Protein AF-A0A1M5WWD7-F1 (afdb_monomer_lite)

Foldseek 3Di:
DDQQWDDFQQFTQPLDPPVNVLVNPDPFPPPDRCPVVCPPQQADALVRLPNGGPPDDSVNVVVCCVVVLAPQDDHDRHNHLLSSLSVSLCSNQVQQDPSVVSSVLVVQLCVQLVNQQGSNNLSRLLRVLLVQCVPPDQPPVVSSCVRRVVVLCVVCVPTPGDSVSSVVSSSVSNNSSVVSVVSVVVVVVVVVVVVVD

Organism: NCBI:txid1123282

Sequence (197 aa):
MEDNKYTIPGTIIKIGGVLGAVFAEAGGFLGGKLTPLLGFGSGLLLSQITHIADNLTKETIQNWVKRNFVDPPRKGRFYDENQVARILIFNALRRAVELEDIRLLLQYVNDFSKGTLSEKELFELFNGAVVKTKGIAPGDVEGYEKAAGEELAKSLKQKEGDASKIKEVIFIMLTAYQSSLLKQKADELIFKLKATV

Secondary structure (DSSP, 8-state):
------EETTEE----SHHHHHHHT-SSSSSSSSTTTSGGG--EEHHHHHHHSTT--HHHHHHHHHTTSSPPPSBTTEE-HHHHHHHHHHHHHTTTS-HHHHHHHHHHHHHHTTT-S-HHHHHHHHHHHHHHTTTPPTT-HHHHIIIIIHHHHHHHTTSSS-HHHHHHHHHHHHHHHHHHHHHHHHHHHHHHHHHT-

InterPro domains:
  IPR014975 Protein of unknown function DUF1836 [PF08876] (54-124)
  IPR014975 Protein of unknown function DUF1836 [PTHR40056] (54-192)

Radius of gyration: 17.02 Å; chains: 1; bounding box: 41×40×50 Å

pLDDT: mean 79.36, std 21.46, range [27.77, 98.06]

Structure (mmCIF, N/CA/C/O backbone):
data_AF-A0A1M5WWD7-F1
#
_entry.id   AF-A0A1M5WWD7-F1
#
loop_
_atom_site.group_PDB
_atom_site.id
_atom_site.type_symbol
_atom_site.label_atom_id
_atom_site.label_alt_id
_atom_site.label_comp_id
_atom_site.label_asym_id
_atom_site.label_entity_id
_atom_site.label_seq_id
_atom_site.pdbx_PDB_ins_code
_atom_site.Cartn_x
_atom_site.Cartn_y
_atom_site.Cartn_z
_atom_site.occupancy
_atom_site.B_iso_or_equiv
_atom_site.auth_seq_id
_atom_site.auth_comp_id
_atom_site.auth_asym_id
_atom_site.auth_atom_id
_atom_site.pdbx_PDB_model_num
ATOM 1 N N . MET A 1 1 ? 9.408 11.324 28.216 1.00 34.00 1 MET A N 1
ATOM 2 C CA . MET A 1 1 ? 10.191 11.265 26.966 1.00 34.00 1 MET A CA 1
ATOM 3 C C . MET A 1 1 ? 9.272 10.648 25.938 1.00 34.00 1 MET A C 1
ATOM 5 O O . MET A 1 1 ? 8.898 9.497 26.110 1.00 34.00 1 MET A O 1
ATOM 9 N N . GLU A 1 2 ? 8.757 11.449 25.010 1.00 30.98 2 GLU A N 1
ATOM 10 C CA . GLU A 1 2 ? 7.797 10.981 24.008 1.00 30.98 2 GLU A CA 1
ATOM 11 C C . GLU A 1 2 ? 8.511 10.093 22.987 1.00 30.98 2 GLU A C 1
ATOM 13 O O . GLU A 1 2 ? 9.425 10.537 22.295 1.00 30.98 2 GLU A O 1
ATOM 18 N N . ASP A 1 3 ? 8.103 8.824 22.920 1.00 35.12 3 ASP A N 1
ATOM 19 C CA . ASP A 1 3 ? 8.529 7.889 21.882 1.00 35.12 3 ASP A CA 1
ATOM 20 C C . ASP A 1 3 ? 8.103 8.433 20.515 1.00 35.12 3 ASP A C 1
ATOM 22 O O . ASP A 1 3 ? 6.917 8.459 20.171 1.00 35.12 3 ASP A O 1
ATOM 26 N N . ASN A 1 4 ? 9.082 8.878 19.734 1.00 34.84 4 ASN A N 1
ATOM 27 C CA . ASN A 1 4 ? 8.875 9.508 18.439 1.00 34.84 4 ASN A CA 1
ATOM 28 C C . ASN A 1 4 ? 8.424 8.452 17.409 1.00 34.84 4 ASN A C 1
ATOM 30 O O . ASN A 1 4 ? 9.242 7.831 16.749 1.00 34.84 4 ASN A O 1
ATOM 34 N N . LYS A 1 5 ? 7.126 8.157 17.300 1.00 39.44 5 LYS A N 1
ATOM 35 C CA . LYS A 1 5 ? 6.608 7.111 16.396 1.00 39.44 5 LYS A CA 1
ATOM 36 C C . LYS A 1 5 ? 6.522 7.621 14.957 1.00 39.44 5 LYS A C 1
ATOM 38 O O . LYS A 1 5 ? 5.657 8.435 14.641 1.00 39.44 5 LYS A O 1
ATOM 43 N N . TYR A 1 6 ? 7.350 7.079 14.064 1.00 39.62 6 TYR A N 1
ATOM 44 C CA . TYR A 1 6 ? 7.142 7.221 12.621 1.00 39.62 6 TYR A CA 1
ATOM 45 C C . TYR A 1 6 ? 6.075 6.229 12.148 1.00 39.62 6 TYR A C 1
ATOM 47 O O . TYR A 1 6 ? 6.163 5.027 12.405 1.00 39.62 6 TYR A O 1
ATOM 55 N N . THR A 1 7 ? 5.044 6.742 11.479 1.00 40.88 7 THR A N 1
ATOM 56 C CA . THR A 1 7 ? 3.967 5.938 10.889 1.00 40.88 7 THR A CA 1
ATOM 57 C C . THR A 1 7 ? 4.186 5.873 9.381 1.00 40.88 7 THR A C 1
ATOM 59 O O . THR A 1 7 ? 4.115 6.896 8.706 1.00 40.88 7 THR A O 1
ATOM 62 N N . ILE A 1 8 ? 4.468 4.678 8.868 1.00 48.44 8 ILE A N 1
ATOM 63 C CA . ILE A 1 8 ? 4.476 4.351 7.431 1.00 48.44 8 ILE A CA 1
ATOM 64 C C . ILE A 1 8 ? 3.160 3.622 7.133 1.00 48.44 8 ILE A C 1
ATOM 66 O O . ILE A 1 8 ? 2.581 3.032 8.054 1.00 48.44 8 ILE A O 1
ATOM 70 N N . PRO A 1 9 ? 2.671 3.608 5.882 1.00 36.12 9 PRO A N 1
ATOM 71 C CA . PRO A 1 9 ? 1.505 2.824 5.510 1.00 36.12 9 PRO A CA 1
ATOM 72 C C . PRO A 1 9 ? 1.510 1.384 6.028 1.00 36.12 9 PRO A C 1
ATOM 74 O O . PRO A 1 9 ? 2.338 0.563 5.643 1.00 36.12 9 PRO A O 1
ATOM 77 N N . GLY A 1 10 ? 0.587 1.092 6.946 1.00 40.09 10 GLY A N 1
ATOM 78 C CA . GLY A 1 10 ? 0.383 -0.230 7.542 1.00 40.09 10 GLY A CA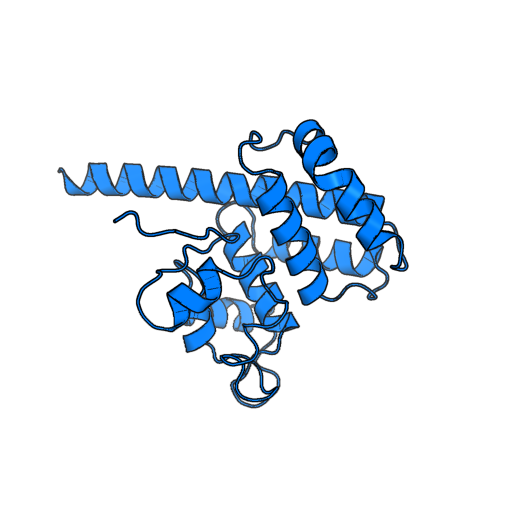 1
ATOM 79 C C . GLY A 1 10 ? 1.451 -0.647 8.555 1.00 40.09 10 GLY A C 1
ATOM 80 O O . GLY A 1 10 ? 1.548 -1.830 8.867 1.00 40.09 10 GLY A O 1
ATOM 81 N N . THR A 1 11 ? 2.273 0.288 9.041 1.00 41.69 11 THR A N 1
ATOM 82 C CA . THR A 1 11 ? 3.423 -0.013 9.898 1.00 41.69 11 THR A CA 1
ATOM 83 C C . THR A 1 11 ? 3.612 1.031 10.998 1.00 41.69 11 THR A C 1
ATOM 85 O O . THR A 1 11 ? 3.877 2.205 10.729 1.00 41.69 11 THR A O 1
ATOM 88 N N . ILE A 1 12 ? 3.568 0.582 12.254 1.00 41.38 12 ILE A N 1
ATOM 89 C CA . ILE A 1 12 ? 4.150 1.302 13.389 1.00 41.38 12 ILE A CA 1
ATOM 90 C C . ILE A 1 12 ? 5.570 0.765 13.584 1.00 41.38 12 ILE A C 1
ATOM 92 O O . ILE A 1 12 ? 5.747 -0.368 14.030 1.00 41.38 12 ILE A O 1
ATOM 96 N N . ILE A 1 13 ? 6.596 1.571 13.291 1.00 44.09 13 ILE A N 1
ATOM 97 C CA . ILE A 1 13 ? 7.968 1.209 13.672 1.00 44.09 13 ILE A CA 1
ATOM 98 C C . ILE A 1 13 ? 8.067 1.330 15.196 1.00 44.09 13 ILE A C 1
ATOM 100 O O . ILE A 1 13 ? 7.989 2.430 15.748 1.00 44.09 13 ILE A O 1
ATOM 104 N N . LYS A 1 14 ? 8.261 0.210 15.903 1.00 37.94 14 LYS A N 1
ATOM 105 C CA . LYS A 1 14 ? 8.681 0.251 17.310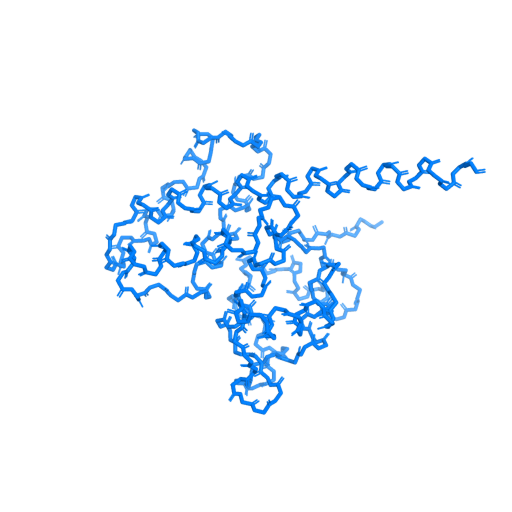 1.00 37.94 14 LYS A CA 1
ATOM 106 C C . LYS A 1 14 ? 10.114 0.780 17.365 1.00 37.94 14 LYS A C 1
ATOM 108 O O . LYS A 1 14 ? 11.055 0.071 17.017 1.00 37.94 14 LYS A O 1
ATOM 113 N N . ILE A 1 15 ? 10.274 2.028 17.798 1.00 38.81 15 ILE A N 1
ATOM 114 C CA . ILE A 1 15 ? 11.576 2.662 18.040 1.00 38.81 15 ILE A CA 1
ATOM 115 C C . ILE A 1 15 ? 12.143 2.091 19.344 1.00 38.81 15 ILE A C 1
ATOM 117 O O . ILE A 1 15 ? 12.084 2.705 20.400 1.00 38.81 15 ILE A O 1
ATOM 121 N N . GLY A 1 16 ? 12.629 0.855 19.285 1.00 27.77 16 GLY A N 1
ATOM 122 C CA . GLY A 1 16 ? 13.357 0.210 20.369 1.00 27.77 16 GLY A CA 1
ATOM 123 C C . GLY A 1 16 ? 14.674 -0.336 19.837 1.00 27.77 16 GLY A C 1
ATOM 124 O O . GLY A 1 16 ? 14.673 -1.234 18.998 1.00 27.77 16 GLY A O 1
ATOM 125 N N . GLY A 1 17 ? 15.793 0.210 20.317 1.00 36.50 17 GLY A N 1
ATOM 126 C CA . GLY A 1 17 ? 17.149 -0.180 19.913 1.00 36.50 17 GLY A CA 1
ATOM 127 C C . GLY A 1 17 ? 17.716 0.622 18.736 1.00 36.50 17 GLY A C 1
ATOM 128 O O . GLY A 1 17 ? 17.031 1.458 18.154 1.00 36.50 17 GLY A O 1
ATOM 129 N N . VAL A 1 18 ? 18.984 0.351 18.397 1.00 34.12 18 VAL A N 1
ATOM 130 C CA . VAL A 1 18 ? 19.842 1.047 17.401 1.00 34.12 18 VAL A CA 1
ATOM 131 C C . VAL A 1 18 ? 19.117 1.404 16.095 1.00 34.12 18 VAL A C 1
ATOM 133 O O . VAL A 1 18 ? 19.380 2.434 15.486 1.00 34.12 18 VAL A O 1
ATOM 136 N N . LEU A 1 19 ? 18.153 0.579 15.699 1.00 34.38 19 LEU A N 1
ATOM 137 C CA . LEU A 1 19 ? 17.329 0.728 14.508 1.00 34.38 19 LEU A CA 1
ATOM 138 C C . LEU A 1 19 ? 16.266 1.830 14.583 1.00 34.38 19 LEU A C 1
ATOM 140 O O . LEU A 1 19 ? 15.981 2.473 13.580 1.00 34.38 19 LEU A O 1
ATOM 144 N N . GLY A 1 20 ? 15.711 2.096 15.762 1.00 35.03 20 GLY A N 1
ATOM 145 C CA . GLY A 1 20 ? 14.721 3.150 15.962 1.00 35.03 20 GLY A CA 1
ATOM 146 C C . GLY A 1 20 ? 15.283 4.553 15.711 1.00 35.03 20 GLY A C 1
ATOM 147 O O . GLY A 1 20 ? 14.637 5.367 15.058 1.00 35.03 20 GLY A O 1
ATOM 148 N N . ALA A 1 21 ? 16.513 4.818 16.155 1.00 34.22 21 ALA A N 1
ATOM 149 C CA . ALA A 1 21 ? 17.194 6.089 15.893 1.00 34.22 21 ALA A CA 1
ATOM 150 C C . ALA A 1 21 ? 17.474 6.297 14.390 1.00 34.22 21 ALA A C 1
ATOM 152 O O . ALA A 1 21 ? 17.391 7.412 13.883 1.00 34.22 21 ALA A O 1
ATOM 153 N N . VAL A 1 22 ? 17.724 5.206 13.657 1.00 37.72 22 VAL A N 1
ATOM 154 C CA . VAL A 1 22 ? 17.989 5.216 12.209 1.00 37.72 22 VAL A CA 1
ATOM 155 C C . VAL A 1 22 ? 16.754 5.631 11.399 1.00 37.72 22 VAL A C 1
ATOM 157 O O . VAL A 1 22 ? 16.903 6.334 10.400 1.00 37.72 22 VAL A O 1
ATOM 160 N N . PHE A 1 23 ? 15.551 5.243 11.836 1.00 36.50 23 PHE A N 1
ATOM 161 C CA . PHE A 1 23 ? 14.291 5.586 11.166 1.00 36.50 23 PHE A CA 1
ATOM 162 C C . PHE A 1 23 ? 13.730 6.961 11.566 1.00 36.50 23 PHE A C 1
ATOM 164 O O . PHE A 1 23 ? 13.084 7.601 10.743 1.00 36.50 23 PHE A O 1
ATOM 171 N N . ALA A 1 24 ? 13.983 7.439 12.792 1.00 35.06 24 ALA A N 1
ATOM 172 C CA . ALA A 1 24 ? 13.462 8.723 13.281 1.00 35.06 24 ALA A CA 1
ATOM 173 C C . ALA A 1 24 ? 14.120 9.959 12.632 1.00 35.06 24 ALA A C 1
ATOM 175 O O . ALA A 1 24 ? 13.486 11.008 12.534 1.00 35.06 24 ALA A O 1
ATOM 176 N N . GLU A 1 25 ? 15.369 9.843 12.173 1.00 33.62 25 GLU A N 1
ATOM 177 C CA . GLU A 1 25 ? 16.112 10.936 11.522 1.00 33.62 25 GLU A CA 1
ATOM 178 C C . GLU A 1 25 ? 15.973 10.971 9.986 1.00 33.62 25 GLU A C 1
ATOM 180 O O . GLU A 1 25 ? 16.476 11.890 9.342 1.00 33.62 25 GLU A O 1
ATOM 185 N N . ALA A 1 26 ? 15.342 9.971 9.362 1.00 36.56 26 ALA A N 1
ATOM 186 C CA . ALA A 1 26 ? 15.429 9.764 7.916 1.00 36.56 26 ALA A CA 1
ATOM 187 C C . ALA A 1 26 ? 14.191 10.292 7.167 1.00 36.56 26 ALA A C 1
ATOM 189 O O . ALA A 1 26 ? 13.161 9.628 7.085 1.00 36.56 26 ALA A O 1
ATOM 190 N N . GLY A 1 27 ? 14.319 11.471 6.553 1.00 35.41 27 GLY A N 1
ATOM 191 C CA . GLY A 1 27 ? 13.350 12.066 5.619 1.00 35.41 27 GLY A CA 1
ATOM 192 C C . GLY A 1 27 ? 13.238 11.345 4.265 1.00 35.41 27 GLY A C 1
ATOM 193 O O . GLY A 1 27 ? 13.263 11.985 3.220 1.00 35.41 27 GLY A O 1
ATOM 194 N N . GLY A 1 28 ? 13.134 10.018 4.269 1.00 40.56 28 GLY A N 1
ATOM 195 C CA . GLY A 1 28 ? 12.977 9.193 3.073 1.00 40.56 28 GLY A CA 1
ATOM 196 C C . GLY A 1 28 ? 12.939 7.712 3.438 1.00 40.56 28 GLY A C 1
ATOM 197 O O . GLY A 1 28 ? 13.856 7.207 4.076 1.00 40.56 28 GLY A O 1
ATOM 198 N N . PHE A 1 29 ? 11.877 7.006 3.040 1.00 47.34 29 PHE A N 1
ATOM 199 C CA . PHE A 1 29 ? 11.659 5.609 3.437 1.00 47.34 29 PHE A CA 1
ATOM 200 C C . PHE A 1 29 ? 12.689 4.633 2.832 1.00 47.34 29 PHE A C 1
ATOM 202 O O . PHE A 1 29 ? 13.049 3.658 3.485 1.00 47.34 29 PHE A O 1
ATOM 209 N N . LEU A 1 30 ? 13.222 4.909 1.633 1.00 46.41 30 LEU A N 1
ATOM 210 C CA . LEU A 1 30 ? 14.195 4.034 0.949 1.00 46.41 30 LEU A CA 1
ATOM 211 C C . LEU A 1 30 ? 15.557 4.699 0.672 1.00 46.41 30 LEU A C 1
ATOM 213 O O . LEU A 1 30 ? 16.529 4.021 0.340 1.00 46.41 30 LEU A O 1
ATOM 217 N N . GLY A 1 31 ? 15.662 6.017 0.848 1.00 3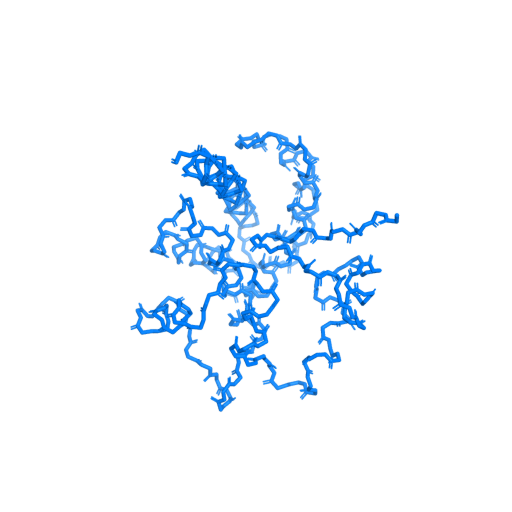9.75 31 GLY A N 1
ATOM 218 C CA . GLY A 1 31 ? 16.844 6.805 0.504 1.00 39.75 31 GLY A CA 1
ATOM 219 C C . GLY A 1 31 ? 17.925 6.779 1.582 1.00 39.75 31 GLY A C 1
ATOM 220 O O . GLY A 1 31 ? 18.083 7.736 2.330 1.00 39.75 31 GLY A O 1
ATOM 221 N N . GLY A 1 32 ? 18.689 5.689 1.654 1.00 41.25 32 GLY A N 1
ATOM 222 C CA . GLY A 1 32 ? 20.052 5.715 2.202 1.00 41.25 32 GLY A CA 1
ATOM 223 C C . GLY A 1 32 ? 20.303 4.985 3.523 1.00 41.25 32 GLY A C 1
ATOM 224 O O . GLY A 1 32 ? 21.467 4.734 3.833 1.00 41.25 32 GLY A O 1
ATOM 225 N N . LYS A 1 33 ? 19.273 4.588 4.286 1.00 43.03 33 LYS A N 1
ATOM 226 C CA . LYS A 1 33 ? 19.467 3.931 5.601 1.00 43.03 33 LYS A CA 1
ATOM 227 C C . LYS A 1 33 ? 18.751 2.585 5.815 1.00 43.03 33 LYS A C 1
ATOM 229 O O . LYS A 1 33 ? 18.916 1.993 6.877 1.00 43.03 33 LYS A O 1
ATOM 234 N N . LEU A 1 34 ? 18.061 2.026 4.813 1.00 44.59 34 LEU A N 1
ATOM 235 C CA . LEU A 1 34 ? 17.811 0.570 4.775 1.00 44.59 34 LEU A CA 1
ATOM 236 C C . LEU A 1 34 ? 19.059 -0.203 4.331 1.00 44.59 34 LEU A C 1
ATOM 238 O O . LEU A 1 34 ? 19.189 -1.380 4.639 1.00 44.59 34 LEU A O 1
ATOM 242 N N . THR A 1 35 ? 20.007 0.466 3.675 1.00 42.84 35 THR A N 1
ATOM 243 C CA . THR A 1 35 ? 21.269 -0.081 3.156 1.00 42.84 35 THR A CA 1
ATOM 244 C C . THR A 1 35 ? 22.104 -0.855 4.189 1.00 42.84 35 THR A C 1
ATOM 246 O O . THR A 1 35 ? 22.680 -1.872 3.820 1.00 42.84 35 THR A O 1
ATOM 249 N N . PRO A 1 36 ? 22.166 -0.465 5.481 1.00 41.38 36 PRO A N 1
ATOM 250 C CA . PRO A 1 36 ? 22.855 -1.261 6.500 1.00 41.38 36 PRO A CA 1
ATOM 251 C C . PRO A 1 36 ? 22.058 -2.488 6.989 1.00 41.38 36 PRO A C 1
ATOM 253 O O . PRO A 1 36 ? 22.666 -3.432 7.486 1.00 41.38 36 PRO A O 1
ATOM 256 N N . LEU A 1 37 ? 20.719 -2.503 6.861 1.00 44.59 37 LEU A N 1
ATOM 257 C CA . LEU A 1 37 ? 19.875 -3.679 7.171 1.00 44.59 37 LEU A CA 1
ATOM 258 C C . LEU A 1 37 ? 19.782 -4.665 6.013 1.00 44.59 37 LEU A C 1
ATOM 260 O O . LEU A 1 37 ? 19.713 -5.878 6.220 1.00 44.59 37 LEU A O 1
ATOM 264 N N . LEU A 1 38 ? 19.769 -4.116 4.802 1.00 48.19 38 LEU A N 1
ATOM 265 C CA . LEU A 1 38 ? 19.958 -4.789 3.532 1.00 48.19 38 LEU A CA 1
ATOM 266 C C . LEU A 1 38 ? 21.436 -5.155 3.424 1.00 48.19 38 LEU A C 1
ATOM 268 O O . LEU A 1 38 ? 22.152 -4.560 2.625 1.00 48.19 38 LEU A O 1
ATOM 272 N N . GLY A 1 39 ? 21.907 -6.084 4.263 1.00 39.34 39 GLY A N 1
ATOM 273 C CA . GLY A 1 39 ? 23.273 -6.598 4.207 1.00 39.34 39 GLY A CA 1
ATOM 274 C C . GLY A 1 39 ? 23.699 -6.776 2.750 1.00 39.34 39 GLY A C 1
ATOM 275 O O . GLY A 1 39 ? 23.158 -7.625 2.042 1.00 39.34 39 GLY A O 1
ATOM 276 N N . PHE A 1 40 ? 24.576 -5.875 2.304 1.00 43.56 40 PHE A N 1
ATOM 277 C CA . PHE A 1 40 ? 25.185 -5.805 0.980 1.00 43.56 40 PHE A CA 1
ATOM 278 C C . PHE A 1 40 ? 24.323 -6.393 -0.157 1.00 43.56 40 PHE A C 1
ATOM 280 O O . PHE A 1 40 ? 24.558 -7.504 -0.623 1.00 43.56 40 P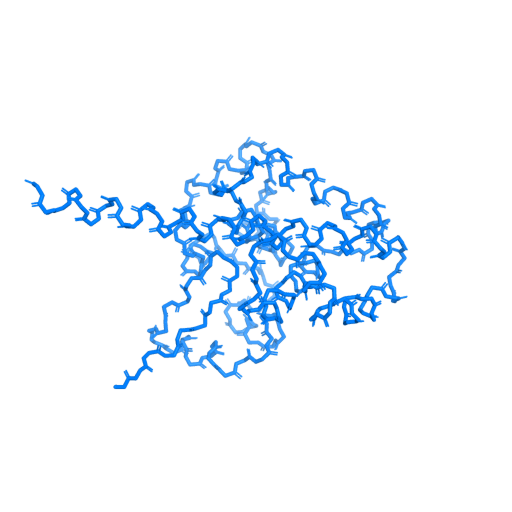HE A O 1
ATOM 287 N N . GLY A 1 41 ? 23.303 -5.653 -0.607 1.00 52.75 41 GLY A N 1
ATOM 288 C CA . GLY A 1 41 ? 22.671 -5.870 -1.921 1.00 52.75 41 GLY A CA 1
ATOM 289 C C . GLY A 1 41 ? 21.934 -7.203 -2.127 1.00 52.75 41 GLY A C 1
ATOM 290 O O . GLY A 1 41 ? 21.702 -7.596 -3.273 1.00 52.75 41 GLY A O 1
ATOM 291 N N . SER A 1 42 ? 21.576 -7.912 -1.051 1.00 60.06 42 SER A N 1
ATOM 292 C CA . SER A 1 42 ? 21.008 -9.267 -1.136 1.00 60.06 42 SER A CA 1
ATOM 293 C C . SER A 1 42 ? 19.490 -9.373 -0.912 1.00 60.06 42 SER A C 1
ATOM 295 O O . SER A 1 42 ? 18.932 -10.419 -1.232 1.00 60.06 42 SER A O 1
ATOM 297 N N . GLY A 1 43 ? 18.805 -8.307 -0.472 1.00 74.12 43 GLY A N 1
ATOM 298 C CA . GLY A 1 43 ? 17.357 -8.290 -0.186 1.00 74.12 43 GLY A CA 1
ATOM 299 C C . GLY A 1 43 ? 17.019 -8.485 1.303 1.00 74.12 43 GLY A C 1
ATOM 300 O O . GLY A 1 43 ? 17.905 -8.427 2.153 1.00 74.12 43 GLY A O 1
ATOM 301 N N . LEU A 1 44 ? 15.742 -8.709 1.639 1.00 82.62 44 LEU A N 1
ATOM 302 C CA . LEU A 1 44 ? 15.266 -8.960 3.010 1.00 82.62 44 LEU A CA 1
ATOM 303 C C . LEU A 1 44 ? 14.756 -10.388 3.202 1.00 82.62 44 LEU A C 1
ATOM 305 O O . LEU A 1 44 ? 14.059 -10.944 2.357 1.00 82.62 44 LEU A O 1
ATOM 309 N N . LEU A 1 45 ? 15.047 -10.969 4.364 1.00 87.12 45 LEU A N 1
ATOM 310 C CA . LEU A 1 45 ? 14.415 -12.204 4.820 1.00 87.12 45 LEU A CA 1
ATOM 311 C C . LEU A 1 45 ? 12.997 -11.937 5.324 1.00 87.12 45 LEU A C 1
ATOM 313 O O . LEU A 1 45 ? 12.701 -10.882 5.883 1.00 87.12 45 LEU A O 1
ATOM 317 N N . LEU A 1 46 ? 12.150 -12.965 5.264 1.00 87.25 46 LEU A N 1
ATOM 318 C CA . LEU A 1 46 ? 10.773 -12.895 5.753 1.00 87.25 46 LEU A CA 1
ATOM 319 C C . LEU A 1 46 ? 10.672 -12.408 7.206 1.00 87.25 46 LEU A C 1
ATOM 321 O O . LEU A 1 46 ? 9.812 -11.601 7.525 1.00 87.25 46 LEU A O 1
ATOM 325 N N . SER A 1 47 ? 11.578 -12.865 8.077 1.00 82.44 47 SER A N 1
ATOM 326 C CA . SER A 1 47 ? 11.631 -12.432 9.478 1.00 82.44 47 SER A CA 1
ATOM 327 C C . SER A 1 47 ? 11.930 -10.946 9.639 1.00 82.44 47 SER A C 1
ATOM 329 O O . SER A 1 47 ? 11.420 -10.336 10.571 1.00 82.44 47 SER A O 1
ATOM 331 N N . GLN A 1 48 ? 12.751 -10.372 8.756 1.00 84.06 48 GLN A N 1
ATOM 332 C CA . GLN A 1 48 ? 13.060 -8.944 8.772 1.00 84.06 48 GLN A CA 1
ATOM 333 C C . GLN A 1 48 ? 11.848 -8.144 8.292 1.00 84.06 48 GLN A C 1
ATOM 335 O O . GLN A 1 48 ? 11.477 -7.175 8.944 1.00 84.06 48 GLN A O 1
ATOM 340 N N . ILE A 1 49 ? 11.177 -8.604 7.229 1.00 85.94 49 ILE A N 1
ATOM 341 C CA . ILE A 1 49 ? 9.950 -7.980 6.710 1.00 85.94 49 ILE A CA 1
ATOM 342 C C . ILE A 1 49 ? 8.853 -7.965 7.783 1.00 85.94 49 ILE A C 1
ATOM 344 O O . ILE A 1 49 ? 8.276 -6.920 8.053 1.00 85.94 49 ILE A O 1
ATOM 348 N N . THR A 1 50 ? 8.602 -9.090 8.457 1.00 83.62 50 THR A N 1
ATOM 349 C CA . THR A 1 50 ? 7.589 -9.171 9.528 1.00 83.62 50 THR A CA 1
ATOM 350 C C . THR A 1 50 ? 7.979 -8.415 10.799 1.00 83.62 50 THR A C 1
ATOM 352 O O . THR A 1 50 ? 7.124 -8.138 11.627 1.00 83.62 50 THR A O 1
ATOM 355 N N . HIS A 1 51 ? 9.267 -8.119 11.000 1.00 77.69 51 HIS A N 1
ATOM 356 C CA . HIS A 1 51 ? 9.717 -7.310 12.135 1.00 77.69 51 HIS A CA 1
ATOM 357 C C . HIS A 1 51 ? 9.491 -5.817 11.884 1.00 77.69 51 HIS A C 1
ATOM 359 O O . HIS A 1 51 ? 9.215 -5.072 12.821 1.00 77.69 51 HIS A O 1
ATOM 365 N N . ILE A 1 52 ? 9.634 -5.372 10.631 1.00 71.44 52 ILE A N 1
ATOM 366 C CA . ILE A 1 52 ? 9.384 -3.975 10.271 1.00 71.44 52 ILE A CA 1
ATOM 367 C C . ILE A 1 52 ? 7.906 -3.713 9.998 1.00 71.44 52 ILE A C 1
ATOM 369 O O . ILE A 1 52 ? 7.456 -2.639 10.348 1.00 71.44 52 ILE A O 1
ATOM 373 N N . ALA A 1 53 ? 7.154 -4.656 9.423 1.00 75.94 53 ALA A N 1
ATOM 374 C CA . ALA A 1 53 ? 5.750 -4.468 9.065 1.00 75.94 53 ALA A CA 1
ATOM 375 C C . ALA A 1 53 ? 4.818 -4.892 10.205 1.00 75.94 53 ALA A C 1
ATOM 377 O O . ALA A 1 53 ? 4.744 -6.068 10.568 1.00 75.94 53 ALA A O 1
ATOM 378 N N . ASP A 1 54 ? 4.073 -3.934 10.748 1.00 67.12 54 ASP A N 1
ATOM 379 C CA . ASP A 1 54 ? 3.198 -4.191 11.887 1.00 67.12 54 ASP A CA 1
ATOM 380 C C . ASP A 1 54 ? 2.016 -5.100 11.500 1.00 67.12 54 ASP A C 1
ATOM 382 O O . ASP A 1 54 ? 1.473 -5.031 10.392 1.00 67.12 54 ASP A O 1
ATOM 386 N N . ASN A 1 55 ? 1.614 -5.976 12.424 1.00 74.94 55 ASN A N 1
ATOM 387 C CA . ASN A 1 55 ? 0.545 -6.971 12.246 1.00 74.94 55 ASN A CA 1
ATOM 388 C C . ASN A 1 55 ? 0.694 -7.922 11.033 1.00 74.94 55 ASN A C 1
ATOM 390 O O . ASN A 1 55 ? -0.291 -8.555 10.630 1.00 74.94 55 ASN A O 1
ATOM 394 N N . LEU A 1 56 ? 1.889 -8.050 10.447 1.00 87.38 56 LEU A N 1
ATOM 395 C CA . LEU A 1 56 ? 2.163 -8.946 9.323 1.00 87.38 56 LEU A CA 1
ATOM 396 C C . LEU A 1 56 ? 2.908 -10.201 9.790 1.00 87.38 56 LEU A C 1
ATOM 398 O O . LEU A 1 56 ? 4.010 -10.119 10.326 1.00 87.38 56 LEU A O 1
ATOM 402 N N . THR A 1 57 ? 2.325 -11.379 9.559 1.00 90.69 57 THR A N 1
ATOM 403 C CA . THR A 1 57 ? 2.943 -12.657 9.945 1.00 90.69 57 THR A CA 1
ATOM 404 C C . THR A 1 57 ? 3.626 -13.345 8.766 1.00 90.69 57 THR A C 1
ATOM 406 O O . THR A 1 57 ? 3.304 -13.098 7.599 1.00 90.69 57 THR A O 1
ATOM 409 N N . LYS A 1 58 ? 4.553 -14.264 9.066 1.00 93.25 58 LYS A N 1
ATOM 410 C CA . LYS A 1 58 ? 5.249 -15.062 8.045 1.00 93.25 58 LYS A CA 1
ATOM 411 C C . LYS A 1 58 ? 4.261 -15.907 7.243 1.00 93.25 58 LYS A C 1
ATOM 413 O O . LYS A 1 58 ? 4.360 -15.974 6.022 1.00 93.25 58 LYS A O 1
ATOM 418 N N . GLU A 1 59 ? 3.287 -16.495 7.926 1.00 94.50 59 GLU A N 1
ATOM 419 C CA . GLU A 1 59 ? 2.242 -17.347 7.357 1.00 94.50 59 GLU A CA 1
ATOM 420 C C . GLU A 1 59 ? 1.356 -16.549 6.397 1.00 94.50 59 GLU A C 1
ATOM 422 O O . GLU A 1 59 ? 0.967 -17.061 5.350 1.00 94.50 59 GLU A O 1
ATOM 427 N N . THR A 1 60 ? 1.090 -15.276 6.715 1.00 95.31 60 THR A N 1
ATOM 428 C CA . THR A 1 60 ? 0.319 -14.370 5.852 1.00 95.31 60 THR A CA 1
ATOM 429 C C . THR A 1 60 ? 1.034 -14.147 4.521 1.00 95.31 60 THR A C 1
ATOM 431 O O . THR A 1 60 ? 0.449 -14.375 3.463 1.00 95.31 60 THR A O 1
ATOM 434 N N . ILE A 1 61 ? 2.317 -13.777 4.556 1.00 95.12 61 ILE A N 1
ATOM 435 C CA . ILE A 1 61 ? 3.110 -13.572 3.334 1.00 95.12 61 ILE A CA 1
ATOM 436 C C . ILE A 1 61 ? 3.265 -14.893 2.566 1.00 95.12 61 ILE A C 1
ATOM 438 O O . ILE A 1 61 ? 3.121 -14.922 1.348 1.00 95.12 61 ILE A O 1
ATOM 442 N N . GLN A 1 62 ? 3.500 -16.012 3.256 1.00 95.19 62 GLN A N 1
ATOM 443 C CA . GLN A 1 62 ? 3.572 -17.327 2.613 1.00 95.19 62 GLN A CA 1
ATOM 444 C C . GLN A 1 62 ? 2.256 -17.714 1.929 1.00 95.19 62 GLN A C 1
ATOM 446 O O . GLN A 1 62 ? 2.285 -18.321 0.860 1.00 95.19 62 GLN A O 1
ATOM 451 N N . ASN A 1 63 ? 1.107 -17.368 2.512 1.00 97.19 63 ASN A N 1
ATOM 452 C CA . ASN A 1 63 ? -0.194 -17.558 1.877 1.00 97.19 63 ASN A CA 1
ATOM 453 C C . ASN A 1 63 ? -0.319 -16.707 0.603 1.00 97.19 63 ASN A C 1
ATOM 455 O O . ASN A 1 63 ? -0.772 -17.205 -0.424 1.00 97.19 63 ASN A O 1
ATOM 459 N N . TRP A 1 64 ? 0.151 -15.456 0.631 1.00 97.38 64 TRP A N 1
ATOM 460 C CA . TRP A 1 64 ? 0.194 -14.607 -0.564 1.00 97.38 64 TRP A CA 1
ATOM 461 C C . TRP A 1 64 ? 1.088 -15.171 -1.663 1.00 97.38 64 TRP A C 1
ATOM 463 O O . TRP A 1 64 ? 0.699 -15.127 -2.828 1.00 97.38 64 TRP A O 1
ATOM 473 N N . VAL A 1 65 ? 2.229 -15.762 -1.301 1.00 96.62 65 VAL A N 1
ATOM 474 C CA . VAL A 1 65 ? 3.103 -16.461 -2.252 1.00 96.62 65 VAL A CA 1
ATOM 475 C C . VAL A 1 65 ? 2.401 -17.682 -2.848 1.00 96.62 65 VAL A C 1
ATOM 477 O O . VAL A 1 65 ? 2.350 -17.825 -4.064 1.00 96.62 65 VAL A O 1
ATOM 480 N N . LYS A 1 66 ? 1.777 -18.533 -2.021 1.00 96.38 66 LYS A N 1
ATOM 481 C CA . LYS A 1 66 ? 1.028 -19.718 -2.491 1.00 96.38 66 LYS A CA 1
ATOM 482 C C . LYS A 1 66 ? -0.132 -19.363 -3.428 1.00 96.38 66 LYS A C 1
ATOM 484 O O . LYS A 1 66 ? -0.445 -20.141 -4.323 1.00 96.38 66 LYS A O 1
ATOM 489 N N . ARG A 1 67 ? -0.773 -18.210 -3.214 1.00 95.81 67 ARG A N 1
ATOM 490 C CA . ARG A 1 67 ? -1.885 -17.700 -4.033 1.00 95.81 67 ARG A CA 1
ATOM 491 C C . ARG A 1 67 ? -1.435 -16.819 -5.208 1.00 95.81 67 ARG A C 1
ATOM 493 O O . ARG A 1 67 ? -2.289 -16.282 -5.904 1.00 95.81 67 ARG A O 1
ATOM 500 N N . ASN A 1 68 ? -0.128 -16.690 -5.457 1.00 95.19 68 ASN A N 1
ATOM 501 C CA . ASN A 1 68 ? 0.451 -15.877 -6.536 1.00 95.19 68 ASN A CA 1
ATOM 502 C C . ASN A 1 68 ? 0.094 -14.377 -6.473 1.00 95.19 68 ASN A C 1
ATOM 504 O O . ASN A 1 68 ? -0.007 -13.714 -7.505 1.00 95.19 68 ASN A O 1
ATOM 508 N N . PHE A 1 69 ? -0.099 -13.830 -5.271 1.00 94.75 69 PHE A N 1
ATOM 509 C CA . PHE A 1 69 ? -0.202 -12.379 -5.073 1.00 94.75 69 PHE A CA 1
ATOM 510 C C . PHE A 1 69 ? 1.164 -11.715 -4.931 1.00 94.75 69 PHE A C 1
ATOM 512 O O . PHE A 1 69 ? 1.337 -10.569 -5.327 1.00 94.75 69 PHE A O 1
ATOM 519 N N . VAL A 1 70 ? 2.130 -12.436 -4.364 1.00 94.94 70 VAL A N 1
ATOM 520 C CA . VAL A 1 70 ? 3.509 -11.990 -4.156 1.00 94.94 70 VAL A CA 1
ATOM 521 C C . VAL A 1 70 ? 4.441 -13.052 -4.723 1.00 94.94 70 VAL A C 1
ATOM 523 O O . VAL A 1 70 ? 4.203 -14.242 -4.536 1.00 94.94 70 VAL A O 1
ATOM 526 N N . ASP A 1 71 ? 5.511 -12.635 -5.395 1.00 94.12 71 ASP A N 1
ATOM 527 C CA . ASP A 1 71 ? 6.498 -13.570 -5.937 1.00 94.12 71 ASP A CA 1
ATOM 528 C C . ASP A 1 71 ? 7.260 -14.289 -4.804 1.00 94.12 71 ASP A C 1
ATOM 530 O O . ASP A 1 71 ? 7.586 -13.658 -3.790 1.00 94.12 71 ASP A O 1
ATOM 534 N N . PRO A 1 72 ? 7.629 -15.574 -4.964 1.00 94.62 72 PRO A N 1
ATOM 535 C CA . PRO A 1 72 ? 8.545 -16.242 -4.040 1.00 94.62 72 PRO A CA 1
ATOM 536 C C . PRO A 1 72 ? 9.926 -15.555 -4.033 1.00 94.62 72 PRO A C 1
ATOM 538 O O . PRO A 1 72 ? 10.293 -14.904 -5.014 1.00 94.62 72 PRO A O 1
ATOM 541 N N . PRO A 1 73 ? 10.727 -15.692 -2.960 1.00 91.88 73 PRO A N 1
ATOM 542 C CA . PRO A 1 73 ? 12.036 -15.042 -2.861 1.00 91.88 73 PRO A CA 1
ATOM 543 C C . PRO A 1 73 ? 12.941 -15.409 -4.048 1.00 91.88 73 PRO A C 1
ATOM 545 O O . PRO A 1 73 ? 13.064 -16.581 -4.403 1.00 91.88 73 PRO A O 1
ATOM 548 N N . ARG A 1 74 ? 13.577 -14.406 -4.667 1.00 84.94 74 ARG A N 1
ATOM 549 C CA . ARG A 1 74 ? 14.322 -14.579 -5.931 1.00 84.94 74 ARG A CA 1
ATOM 550 C C . ARG A 1 74 ? 15.752 -15.082 -5.750 1.00 84.94 74 ARG A C 1
ATOM 552 O O . ARG A 1 74 ? 16.274 -15.769 -6.624 1.00 84.94 74 ARG A O 1
ATOM 559 N N . LYS A 1 75 ? 16.405 -14.747 -4.635 1.00 79.50 75 LYS A N 1
ATOM 560 C CA . LYS A 1 75 ? 17.784 -15.170 -4.334 1.00 79.50 75 LYS A CA 1
ATOM 561 C C . LYS A 1 75 ? 17.808 -15.935 -3.020 1.00 79.50 75 LYS A C 1
ATOM 563 O O . LYS A 1 75 ? 17.857 -15.350 -1.940 1.00 79.50 75 LYS A O 1
ATOM 568 N N . GLY A 1 76 ? 17.743 -17.262 -3.104 1.00 84.06 76 GLY A N 1
ATOM 569 C CA . GLY A 1 76 ? 17.672 -18.124 -1.926 1.00 84.06 76 GLY A CA 1
ATOM 570 C C . GLY A 1 76 ? 16.428 -17.825 -1.086 1.00 84.06 76 GLY A C 1
ATOM 571 O O . GLY A 1 76 ? 15.319 -18.168 -1.475 1.00 84.06 76 GLY A O 1
ATOM 572 N N . ARG A 1 77 ? 16.610 -17.192 0.081 1.00 85.88 77 ARG A N 1
ATOM 573 C CA . ARG A 1 77 ? 15.514 -16.831 1.006 1.00 85.88 77 ARG A CA 1
ATOM 574 C C . ARG A 1 77 ? 15.194 -15.334 1.038 1.00 85.88 77 ARG A C 1
ATOM 576 O O . ARG A 1 77 ? 14.384 -14.917 1.866 1.00 85.88 77 ARG A O 1
ATOM 583 N N . PHE A 1 78 ? 15.847 -14.545 0.192 1.00 86.94 78 PHE A N 1
ATOM 584 C CA . PHE A 1 78 ? 15.737 -13.094 0.203 1.00 86.94 78 PHE A CA 1
ATOM 585 C C . PHE A 1 78 ? 14.723 -12.589 -0.826 1.00 86.94 78 PHE A C 1
ATOM 587 O O . PHE A 1 78 ? 14.695 -13.045 -1.973 1.00 86.94 78 PHE A O 1
ATOM 594 N N . TYR A 1 79 ? 13.918 -11.628 -0.386 1.00 89.75 79 TYR A N 1
ATOM 595 C CA . TYR A 1 79 ? 13.019 -10.822 -1.201 1.00 89.75 79 TYR A CA 1
ATOM 596 C C . TYR A 1 79 ? 13.746 -9.540 -1.612 1.00 89.75 79 TYR A C 1
ATOM 598 O O . TYR A 1 79 ? 14.317 -8.863 -0.754 1.00 89.75 79 TYR A O 1
ATOM 606 N N . ASP A 1 80 ? 13.752 -9.206 -2.899 1.00 88.44 80 ASP A N 1
ATOM 607 C CA . ASP A 1 80 ? 14.352 -7.952 -3.370 1.00 88.44 80 ASP A CA 1
ATOM 608 C C . ASP A 1 80 ? 13.492 -6.716 -3.033 1.00 88.44 80 ASP A C 1
ATOM 610 O O . ASP A 1 80 ? 12.416 -6.821 -2.444 1.00 88.44 80 ASP A O 1
ATOM 614 N N . GLU A 1 81 ? 13.976 -5.524 -3.391 1.00 84.56 81 GLU A N 1
ATOM 615 C CA . GLU A 1 81 ? 13.307 -4.255 -3.075 1.00 84.56 81 GLU A CA 1
ATOM 616 C C . GLU A 1 81 ? 11.893 -4.149 -3.667 1.00 84.56 81 GLU A C 1
ATOM 618 O O . GLU A 1 81 ? 11.001 -3.624 -3.003 1.00 84.56 81 GLU A O 1
ATOM 623 N N . ASN A 1 82 ? 11.660 -4.687 -4.869 1.00 90.12 82 ASN A N 1
ATOM 624 C CA . ASN A 1 82 ? 10.335 -4.674 -5.492 1.00 90.12 82 ASN A CA 1
ATOM 625 C C . ASN A 1 82 ? 9.393 -5.642 -4.781 1.00 90.12 82 ASN A C 1
ATOM 627 O O . ASN A 1 82 ? 8.275 -5.274 -4.427 1.00 90.12 82 ASN A O 1
ATOM 631 N N . GLN A 1 83 ? 9.876 -6.848 -4.475 1.00 93.56 83 GLN A N 1
ATOM 632 C CA . GLN A 1 83 ? 9.089 -7.830 -3.734 1.00 93.56 83 GLN A CA 1
ATOM 633 C C . GLN A 1 83 ? 8.698 -7.312 -2.346 1.00 93.56 83 GLN A C 1
ATOM 635 O O . GLN A 1 83 ? 7.558 -7.487 -1.913 1.00 93.56 83 GLN A O 1
ATOM 640 N N . VAL A 1 84 ? 9.628 -6.653 -1.650 1.00 89.62 84 VAL A N 1
ATOM 641 C CA . VAL A 1 84 ? 9.360 -6.016 -0.356 1.00 89.62 84 VAL A CA 1
ATOM 642 C C . VAL A 1 84 ? 8.336 -4.895 -0.517 1.00 89.62 84 VAL A C 1
ATOM 644 O O . VAL A 1 84 ? 7.370 -4.861 0.242 1.00 89.62 84 VAL A O 1
ATOM 647 N N . ALA A 1 85 ? 8.495 -4.020 -1.513 1.00 88.44 85 ALA A N 1
ATOM 648 C CA . ALA A 1 85 ? 7.551 -2.940 -1.781 1.00 88.44 85 ALA A CA 1
ATOM 649 C C . ALA A 1 85 ? 6.129 -3.471 -2.012 1.00 88.44 85 ALA A C 1
ATOM 651 O O . ALA A 1 85 ? 5.200 -3.032 -1.332 1.00 88.44 85 ALA A O 1
ATOM 652 N N . ARG A 1 86 ? 5.957 -4.495 -2.858 1.00 95.38 86 ARG A N 1
ATOM 653 C CA . ARG A 1 86 ? 4.664 -5.170 -3.054 1.00 95.38 86 ARG A CA 1
ATOM 654 C C . ARG A 1 86 ? 4.090 -5.715 -1.752 1.00 95.38 86 ARG A C 1
ATOM 656 O O . ARG A 1 86 ? 2.921 -5.470 -1.465 1.00 95.38 86 ARG A O 1
ATOM 663 N N . ILE A 1 87 ? 4.886 -6.414 -0.939 1.00 94.44 87 ILE A N 1
ATOM 664 C CA . ILE A 1 87 ? 4.427 -6.942 0.359 1.00 94.44 87 ILE A CA 1
ATOM 665 C C . ILE A 1 87 ? 3.910 -5.813 1.260 1.00 94.44 87 ILE A C 1
ATOM 667 O O . ILE A 1 87 ? 2.875 -5.973 1.912 1.00 94.44 87 ILE A O 1
ATOM 671 N N . LEU A 1 88 ? 4.602 -4.674 1.291 1.00 90.00 88 LEU A N 1
ATOM 672 C CA . LEU A 1 88 ? 4.203 -3.524 2.098 1.00 90.00 88 LEU A CA 1
ATOM 673 C C . LEU A 1 88 ? 2.930 -2.854 1.564 1.00 90.00 88 LEU A C 1
ATOM 675 O O . LEU A 1 88 ? 2.063 -2.519 2.371 1.00 90.00 88 LEU A O 1
ATOM 679 N N . ILE A 1 89 ? 2.764 -2.731 0.240 1.00 93.12 89 ILE A N 1
ATOM 680 C CA . ILE A 1 89 ? 1.509 -2.251 -0.369 1.00 93.12 89 ILE A CA 1
ATOM 681 C C . ILE A 1 89 ? 0.350 -3.168 0.028 1.00 93.12 89 ILE A C 1
ATOM 683 O O . ILE A 1 89 ? -0.666 -2.701 0.541 1.00 93.12 89 ILE A O 1
ATOM 687 N N . PHE A 1 90 ? 0.517 -4.483 -0.131 1.00 95.00 90 PHE A N 1
ATOM 688 C CA . PHE A 1 90 ? -0.498 -5.456 0.268 1.00 95.00 90 PHE A CA 1
ATOM 689 C C . PHE A 1 90 ? -0.841 -5.333 1.753 1.00 95.00 90 PHE A C 1
ATOM 691 O O . PHE A 1 90 ? -2.016 -5.266 2.114 1.00 95.00 90 PHE A O 1
ATOM 698 N N . ASN A 1 91 ? 0.161 -5.246 2.631 1.00 93.00 91 ASN A N 1
ATOM 699 C CA . ASN A 1 91 ? -0.089 -5.098 4.062 1.00 93.00 91 ASN A CA 1
ATOM 700 C C . ASN A 1 91 ? -0.821 -3.793 4.411 1.00 93.00 91 ASN A C 1
ATOM 702 O O . ASN A 1 91 ? -1.684 -3.814 5.288 1.00 93.00 91 ASN A O 1
ATOM 706 N N . ALA A 1 92 ? -0.506 -2.691 3.726 1.00 87.69 92 ALA A N 1
ATOM 707 C CA . ALA A 1 92 ? -1.130 -1.393 3.960 1.00 87.69 92 ALA A CA 1
ATOM 708 C C . ALA A 1 92 ? -2.619 -1.360 3.577 1.00 87.69 92 ALA A C 1
ATOM 710 O O . ALA A 1 92 ? -3.384 -0.630 4.206 1.00 87.69 92 ALA A O 1
ATOM 711 N N . LEU A 1 93 ? -3.028 -2.141 2.570 1.00 92.88 93 LEU A N 1
ATOM 712 C CA . LEU A 1 93 ? -4.364 -2.045 1.966 1.00 92.88 93 LEU A CA 1
ATOM 713 C C . LEU A 1 93 ? -5.305 -3.210 2.319 1.00 92.88 93 LEU A C 1
ATOM 715 O O . LEU A 1 93 ? -6.523 -3.035 2.309 1.00 92.88 93 LEU A O 1
ATOM 719 N N . ARG A 1 94 ? -4.774 -4.386 2.690 1.00 92.12 94 ARG A N 1
ATOM 720 C CA . ARG A 1 94 ? -5.540 -5.644 2.876 1.00 92.12 94 ARG A CA 1
ATOM 721 C C . ARG A 1 94 ? -6.678 -5.619 3.899 1.00 92.12 94 ARG A C 1
ATOM 723 O O . ARG A 1 94 ? -7.417 -6.592 3.999 1.00 92.12 94 ARG A O 1
ATOM 730 N N . ARG A 1 95 ? -6.757 -4.594 4.753 1.00 88.94 95 ARG A N 1
ATOM 731 C CA . ARG A 1 95 ? -7.844 -4.461 5.739 1.00 88.94 95 ARG A CA 1
ATOM 732 C C . ARG A 1 95 ? -9.078 -3.776 5.154 1.00 88.94 95 ARG A C 1
ATOM 734 O O . ARG A 1 95 ? -10.149 -3.916 5.736 1.00 88.94 95 ARG A O 1
ATOM 741 N N . ALA A 1 96 ? -8.920 -3.044 4.054 1.00 90.81 96 ALA A N 1
ATOM 742 C CA . ALA A 1 96 ? -9.990 -2.299 3.397 1.00 90.81 96 ALA A CA 1
ATOM 743 C C . ALA A 1 96 ? -10.262 -2.761 1.959 1.00 90.81 96 ALA A C 1
ATOM 745 O O . ALA A 1 96 ? -11.331 -2.465 1.437 1.00 90.81 96 ALA A O 1
ATOM 746 N N . VAL A 1 97 ? -9.314 -3.453 1.324 1.00 94.25 97 VAL A N 1
ATOM 747 C CA . VAL A 1 97 ? -9.383 -3.853 -0.087 1.00 94.25 97 VAL A CA 1
ATOM 748 C C . VAL A 1 97 ? -9.066 -5.340 -0.213 1.00 94.25 97 VAL A C 1
ATOM 750 O O . VAL A 1 97 ? -8.180 -5.849 0.484 1.00 94.25 97 VAL A O 1
ATOM 753 N N . GLU A 1 98 ? -9.787 -6.035 -1.094 1.00 96.88 98 GLU A N 1
ATOM 754 C CA . GLU A 1 98 ? -9.526 -7.440 -1.408 1.00 96.88 98 GLU A CA 1
ATOM 755 C C . GLU A 1 98 ? -8.150 -7.612 -2.071 1.00 96.88 98 GLU A C 1
ATOM 757 O O . GLU A 1 98 ? -7.632 -6.714 -2.735 1.00 96.88 98 GLU A O 1
ATOM 762 N N . LEU A 1 99 ? -7.509 -8.769 -1.881 1.00 96.62 99 LEU A N 1
ATOM 763 C CA . LEU A 1 99 ? -6.144 -8.990 -2.381 1.00 96.62 99 LEU A CA 1
ATOM 764 C C . LEU A 1 99 ? -6.089 -8.968 -3.917 1.00 96.62 99 LEU A C 1
ATOM 766 O O . LEU A 1 99 ? -5.108 -8.505 -4.502 1.00 96.62 99 LEU A O 1
ATOM 770 N N . GLU A 1 100 ? -7.150 -9.455 -4.552 1.00 97.50 100 GLU A N 1
ATOM 771 C CA . GLU A 1 100 ? -7.393 -9.429 -5.987 1.00 97.50 100 GLU A CA 1
ATOM 772 C C . GLU A 1 100 ? -7.458 -7.989 -6.522 1.00 97.50 100 GLU A C 1
ATOM 774 O O . GLU A 1 100 ? -6.795 -7.678 -7.512 1.00 97.50 100 GLU A O 1
ATOM 779 N N . ASP A 1 101 ? -8.149 -7.092 -5.818 1.00 98.06 101 ASP A N 1
ATOM 780 C CA . ASP A 1 101 ? -8.231 -5.675 -6.180 1.00 98.06 101 ASP A CA 1
ATOM 781 C C . ASP A 1 101 ? -6.900 -4.950 -5.957 1.00 98.06 101 ASP A C 1
ATOM 783 O O . ASP A 1 101 ? -6.484 -4.149 -6.792 1.00 98.06 101 ASP A O 1
ATOM 787 N N . ILE A 1 102 ? -6.159 -5.264 -4.885 1.00 97.69 102 ILE A N 1
ATOM 788 C CA . ILE A 1 102 ? -4.804 -4.714 -4.690 1.00 97.69 102 ILE A CA 1
ATOM 789 C C . ILE A 1 102 ? -3.900 -5.119 -5.860 1.00 97.69 102 ILE A C 1
ATOM 791 O O . ILE A 1 102 ? -3.174 -4.283 -6.403 1.00 97.69 102 ILE A O 1
ATOM 795 N N . ARG A 1 103 ? -3.959 -6.387 -6.284 1.00 97.19 103 ARG A N 1
ATOM 796 C CA . ARG A 1 103 ? -3.221 -6.867 -7.459 1.00 97.19 103 ARG A CA 1
ATOM 797 C C . ARG A 1 103 ? -3.637 -6.116 -8.726 1.00 97.19 103 ARG A C 1
ATOM 799 O O . ARG A 1 103 ? -2.761 -5.755 -9.511 1.00 97.19 103 ARG A O 1
ATOM 806 N N . LEU A 1 104 ? -4.932 -5.866 -8.909 1.00 97.31 104 LEU A N 1
ATOM 807 C CA . LEU A 1 104 ? -5.460 -5.104 -10.040 1.00 97.31 104 LEU A CA 1
ATOM 808 C C . LEU A 1 104 ? -4.939 -3.657 -10.047 1.00 97.31 104 LEU A C 1
ATOM 810 O O . LEU A 1 104 ? -4.517 -3.176 -11.095 1.00 97.31 104 LEU A O 1
ATOM 814 N N . LEU A 1 105 ? -4.881 -2.982 -8.894 1.00 97.88 105 LEU A N 1
ATOM 815 C CA . LEU A 1 105 ? -4.304 -1.634 -8.784 1.00 97.88 105 LEU A CA 1
ATOM 816 C C . LEU A 1 105 ? -2.824 -1.611 -9.196 1.00 97.88 105 LEU A C 1
ATOM 818 O O . LEU A 1 105 ? -2.412 -0.731 -9.953 1.00 97.88 105 LEU A O 1
ATOM 822 N N . LEU A 1 106 ? -2.030 -2.593 -8.752 1.00 97.25 106 LEU A N 1
ATOM 823 C CA . LEU A 1 106 ? -0.626 -2.711 -9.167 1.00 97.25 106 LEU A CA 1
ATOM 824 C C . LEU A 1 106 ? -0.491 -2.962 -10.673 1.00 97.25 106 LEU A C 1
ATOM 826 O O . LEU A 1 106 ? 0.384 -2.382 -11.316 1.00 97.25 106 LEU A O 1
ATOM 830 N N . GLN A 1 107 ? -1.366 -3.793 -11.243 1.00 96.50 107 GLN A N 1
ATOM 831 C CA . GLN A 1 107 ? -1.397 -4.039 -12.682 1.00 96.50 107 GLN A CA 1
ATOM 832 C C . GLN A 1 107 ? -1.760 -2.770 -13.462 1.00 96.50 107 GLN A C 1
ATOM 834 O O . GLN A 1 107 ? -1.072 -2.445 -14.424 1.00 96.50 107 GLN A O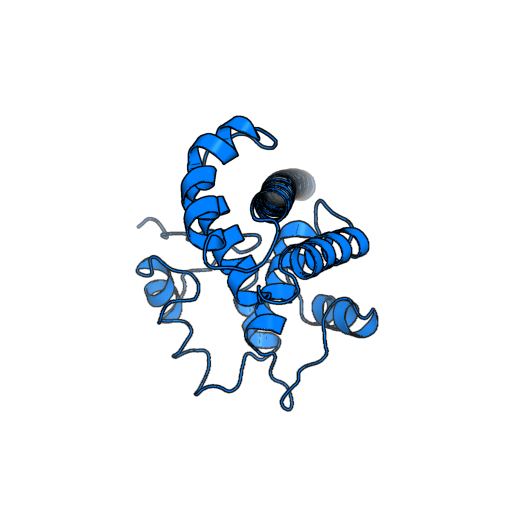 1
ATOM 839 N N . TYR A 1 108 ? -2.763 -2.006 -13.020 1.00 97.00 108 TYR A N 1
ATOM 840 C CA . TYR A 1 108 ? -3.105 -0.734 -13.655 1.00 97.00 108 TYR A CA 1
ATOM 841 C C . TYR A 1 108 ? -1.925 0.233 -13.666 1.00 97.00 108 TYR A C 1
ATOM 843 O O . TYR A 1 108 ? -1.646 0.839 -14.696 1.00 97.00 108 TYR A O 1
ATOM 851 N N . VAL A 1 109 ? -1.192 0.357 -12.558 1.00 96.06 109 VAL A N 1
ATOM 852 C CA . VAL A 1 109 ? 0.009 1.203 -12.522 1.00 96.06 109 VAL A CA 1
ATOM 853 C C . VAL A 1 109 ? 1.070 0.708 -13.502 1.00 96.06 109 VAL A C 1
ATOM 855 O O . VAL A 1 109 ? 1.658 1.518 -14.221 1.00 96.06 109 VAL A O 1
ATOM 858 N N . ASN A 1 110 ? 1.314 -0.602 -13.564 1.00 94.56 110 ASN A N 1
ATOM 859 C CA . ASN A 1 110 ? 2.240 -1.180 -14.534 1.00 94.56 110 ASN A CA 1
ATOM 860 C C . ASN A 1 110 ? 1.822 -0.842 -15.975 1.00 94.56 110 ASN A C 1
ATOM 862 O O . ASN A 1 110 ? 2.642 -0.364 -16.754 1.00 94.56 110 ASN A O 1
ATOM 866 N N . ASP A 1 111 ? 0.548 -1.019 -16.312 1.00 94.88 111 ASP A N 1
ATOM 867 C CA . ASP A 1 111 ? 0.040 -0.805 -17.667 1.00 94.88 111 ASP A CA 1
ATOM 868 C C . ASP A 1 111 ? 0.073 0.685 -18.045 1.00 94.88 111 ASP A C 1
ATOM 870 O O . ASP A 1 111 ? 0.576 1.050 -19.111 1.00 94.88 111 ASP A O 1
ATOM 874 N N . PHE A 1 112 ? -0.362 1.571 -17.143 1.00 94.44 112 PHE A N 1
ATOM 875 C CA . PHE A 1 112 ? -0.331 3.017 -17.371 1.00 94.44 112 PHE A CA 1
ATOM 876 C C . PHE A 1 112 ? 1.078 3.602 -17.366 1.00 94.44 112 PHE A C 1
ATOM 878 O O . PHE A 1 112 ? 1.282 4.614 -18.027 1.00 94.44 112 PHE A O 1
ATOM 885 N N . SER A 1 113 ? 2.042 2.976 -16.687 1.00 92.94 113 SER A N 1
ATOM 886 C CA . SER A 1 113 ? 3.467 3.344 -16.751 1.00 92.94 113 SER A CA 1
ATOM 887 C C . SER A 1 113 ? 4.235 2.626 -17.863 1.00 92.94 113 SER A C 1
ATOM 889 O O . SER A 1 113 ? 5.454 2.781 -17.960 1.00 92.94 113 SER A O 1
ATOM 891 N N . LYS A 1 114 ? 3.564 1.796 -18.677 1.00 91.00 114 LYS A N 1
ATOM 892 C CA . LYS A 1 114 ? 4.191 0.934 -19.695 1.00 91.00 114 LYS A CA 1
ATOM 893 C C . LYS A 1 114 ? 5.333 0.067 -19.136 1.00 91.00 114 LYS A C 1
ATOM 895 O O . LYS A 1 114 ? 6.317 -0.197 -19.821 1.00 91.00 114 LYS A O 1
ATOM 900 N N . GLY A 1 115 ? 5.224 -0.341 -17.873 1.00 89.00 115 GLY A N 1
ATOM 901 C CA . GLY A 1 115 ? 6.235 -1.119 -17.155 1.00 89.00 115 GLY A CA 1
ATOM 902 C C . GLY A 1 115 ? 7.480 -0.333 -16.732 1.00 89.00 115 GLY A C 1
ATOM 903 O O . GLY A 1 115 ? 8.450 -0.940 -16.284 1.00 89.00 115 GLY A O 1
ATOM 904 N N . THR A 1 116 ? 7.487 0.999 -16.862 1.00 91.06 116 THR A N 1
ATOM 905 C CA . THR A 1 116 ? 8.644 1.841 -16.495 1.00 91.06 116 THR A CA 1
ATOM 906 C C . THR A 1 116 ? 8.681 2.235 -15.018 1.00 91.06 116 THR A C 1
ATOM 908 O O . THR A 1 116 ? 9.711 2.722 -14.539 1.00 91.06 116 THR A O 1
ATOM 911 N N . LEU A 1 117 ? 7.573 2.045 -14.293 1.00 92.25 117 LEU A N 1
ATOM 912 C CA . LEU A 1 117 ? 7.490 2.293 -12.859 1.00 92.25 117 LEU A CA 1
ATOM 913 C C . LEU A 1 117 ? 7.604 0.973 -12.095 1.00 92.25 117 LEU A C 1
ATOM 915 O O . LEU A 1 117 ? 6.727 0.113 -12.166 1.00 92.25 117 LEU A O 1
ATOM 919 N N . SER A 1 118 ? 8.691 0.827 -11.347 1.00 92.25 118 SER A N 1
ATOM 920 C CA . SER A 1 118 ? 8.907 -0.326 -10.478 1.00 92.25 118 SER A CA 1
ATOM 921 C C . SER A 1 118 ? 8.018 -0.273 -9.228 1.00 92.25 118 SER A C 1
ATOM 923 O O . SER A 1 118 ? 7.555 0.790 -8.811 1.00 92.25 118 SER A O 1
ATOM 925 N N . GLU A 1 119 ? 7.793 -1.420 -8.582 1.00 90.75 119 GLU A N 1
ATOM 926 C CA . GLU A 1 119 ? 6.969 -1.487 -7.363 1.00 90.75 119 GLU A CA 1
ATOM 927 C C . GLU A 1 119 ? 7.591 -0.706 -6.209 1.00 90.75 119 GLU A C 1
ATOM 929 O O . GLU A 1 119 ? 6.878 -0.100 -5.408 1.00 90.75 119 GLU A O 1
ATOM 934 N N . LYS A 1 120 ? 8.927 -0.677 -6.161 1.00 88.38 120 LYS A N 1
ATOM 935 C CA . LYS A 1 120 ? 9.690 0.178 -5.256 1.00 88.38 120 LYS A CA 1
ATOM 936 C C . LYS A 1 120 ? 9.326 1.652 -5.440 1.00 88.38 120 LYS A C 1
ATOM 938 O O . LYS A 1 120 ? 8.962 2.310 -4.470 1.00 88.38 120 LYS A O 1
ATOM 943 N N . GLU A 1 121 ? 9.406 2.156 -6.669 1.00 90.75 121 GLU A N 1
ATOM 944 C CA . GLU A 1 121 ? 9.112 3.561 -6.974 1.00 90.75 121 GLU A CA 1
ATOM 945 C C . GLU A 1 121 ? 7.642 3.895 -6.700 1.00 90.75 121 GLU A C 1
ATOM 947 O O . GLU A 1 121 ? 7.343 4.938 -6.122 1.00 90.75 121 GLU A O 1
ATOM 952 N N . LEU A 1 122 ? 6.714 2.993 -7.039 1.00 93.75 122 LEU A N 1
ATOM 953 C CA . LEU A 1 122 ? 5.304 3.157 -6.681 1.00 93.75 122 LEU A CA 1
ATOM 954 C C . LEU A 1 122 ? 5.123 3.270 -5.163 1.00 93.75 122 LEU A C 1
ATOM 956 O O . LEU A 1 122 ? 4.398 4.149 -4.697 1.00 93.75 122 LEU A O 1
ATOM 960 N N . PHE A 1 123 ? 5.784 2.408 -4.387 1.00 88.69 123 PHE A N 1
ATOM 961 C CA . PHE A 1 123 ? 5.722 2.479 -2.931 1.00 88.69 123 PHE A CA 1
ATOM 962 C C . PHE A 1 123 ? 6.288 3.803 -2.399 1.00 88.69 123 PHE A C 1
ATOM 964 O O . PHE A 1 123 ? 5.699 4.389 -1.492 1.00 88.69 123 PHE A O 1
ATOM 971 N N . GLU A 1 124 ? 7.395 4.302 -2.953 1.00 85.00 124 GLU A N 1
ATOM 972 C CA . GLU A 1 124 ? 7.973 5.598 -2.571 1.00 85.00 124 GLU A CA 1
ATOM 973 C C . GLU A 1 124 ? 6.999 6.753 -2.832 1.00 85.00 124 GLU A C 1
ATOM 975 O O . GLU A 1 124 ? 6.772 7.568 -1.934 1.00 85.00 124 GLU A O 1
ATOM 980 N N . LEU A 1 125 ? 6.378 6.788 -4.017 1.00 90.25 125 LEU A N 1
ATOM 981 C CA . LEU A 1 125 ? 5.369 7.789 -4.376 1.00 90.25 125 LEU A CA 1
ATOM 982 C C . LEU A 1 125 ? 4.152 7.713 -3.451 1.00 90.25 125 LEU A C 1
ATOM 984 O O . LEU A 1 125 ? 3.702 8.731 -2.924 1.00 90.25 125 LEU A O 1
ATOM 988 N N . PHE A 1 126 ? 3.645 6.503 -3.213 1.00 90.44 126 PHE A N 1
ATOM 989 C CA . PHE A 1 126 ? 2.525 6.262 -2.312 1.00 90.44 126 PHE A CA 1
ATOM 990 C C . PHE A 1 126 ? 2.843 6.702 -0.876 1.00 90.44 126 PHE A C 1
ATOM 992 O O . PHE A 1 126 ? 2.054 7.415 -0.256 1.00 90.44 126 PHE A O 1
ATOM 999 N N . ASN A 1 127 ? 4.016 6.348 -0.352 1.00 84.75 127 ASN A N 1
ATOM 1000 C CA . ASN A 1 127 ? 4.445 6.750 0.984 1.00 84.75 127 ASN A CA 1
ATOM 1001 C C . ASN A 1 127 ? 4.633 8.272 1.097 1.00 84.75 127 ASN A C 1
ATOM 1003 O O . ASN A 1 127 ? 4.200 8.870 2.082 1.00 84.75 127 ASN A O 1
ATOM 1007 N N . GLY A 1 128 ? 5.234 8.911 0.089 1.00 82.25 128 GLY A N 1
ATOM 1008 C CA . GLY A 1 128 ? 5.353 10.370 0.029 1.00 82.25 128 GLY A CA 1
ATOM 1009 C C . GLY A 1 128 ? 3.987 11.056 0.058 1.00 82.25 128 GLY A C 1
ATOM 1010 O O . GLY A 1 128 ? 3.782 12.007 0.817 1.00 82.25 128 GLY A O 1
ATOM 1011 N N . ALA A 1 129 ? 3.020 10.514 -0.687 1.00 85.81 129 ALA A N 1
ATOM 1012 C CA . ALA A 1 129 ? 1.649 11.000 -0.672 1.00 85.81 129 ALA A CA 1
ATOM 1013 C C . ALA A 1 129 ? 1.000 10.837 0.714 1.00 85.81 129 ALA A C 1
ATOM 1015 O O . ALA A 1 129 ? 0.440 11.802 1.225 1.00 85.81 129 ALA A O 1
ATOM 1016 N N . VAL A 1 130 ? 1.167 9.690 1.384 1.00 84.75 130 VAL A N 1
ATOM 1017 C CA . VAL A 1 130 ? 0.639 9.473 2.747 1.00 84.75 130 VAL A CA 1
ATOM 1018 C C . VAL A 1 130 ? 1.171 10.494 3.749 1.00 84.75 130 VAL A C 1
ATOM 1020 O O . VAL A 1 130 ? 0.412 10.992 4.584 1.00 84.75 130 VAL A O 1
ATOM 1023 N N . VAL A 1 131 ? 2.465 10.816 3.683 1.00 82.31 131 VAL A N 1
ATOM 1024 C CA . VAL A 1 131 ? 3.076 11.813 4.574 1.00 82.31 131 VAL A CA 1
ATOM 1025 C C . VAL A 1 131 ? 2.460 13.194 4.344 1.00 82.31 131 VAL A C 1
ATOM 1027 O O . VAL A 1 131 ? 2.138 13.891 5.307 1.00 82.31 131 VAL A O 1
ATOM 1030 N N . LYS A 1 132 ? 2.254 13.580 3.083 1.00 84.06 132 LYS A N 1
ATOM 1031 C CA . LYS A 1 132 ? 1.699 14.890 2.709 1.00 84.06 132 LYS A CA 1
ATOM 1032 C C . LYS A 1 132 ? 0.217 15.034 3.003 1.00 84.06 132 LYS A C 1
ATOM 1034 O O . LYS A 1 132 ? -0.228 16.125 3.339 1.00 84.06 132 LYS A O 1
ATOM 1039 N N . THR A 1 133 ? -0.544 13.949 2.912 1.00 83.62 133 THR A N 1
ATOM 1040 C CA . THR A 1 133 ? -1.985 13.956 3.184 1.00 83.62 133 THR A CA 1
ATOM 1041 C C . THR A 1 133 ? -2.307 13.677 4.652 1.00 83.62 133 THR A C 1
ATOM 1043 O O . THR A 1 133 ? -3.449 13.365 5.000 1.00 83.62 133 THR A O 1
ATOM 1046 N N . LYS A 1 134 ? -1.321 13.781 5.551 1.00 81.75 134 LYS A N 1
ATOM 1047 C CA . LYS A 1 134 ? -1.540 13.646 6.991 1.00 81.75 134 LYS A CA 1
ATOM 1048 C C . LYS A 1 134 ? -2.522 14.718 7.474 1.00 81.75 134 LYS A C 1
ATOM 1050 O O . LYS A 1 134 ? -2.283 15.908 7.318 1.00 81.75 134 LYS A O 1
ATOM 1055 N N . GLY A 1 135 ? -3.613 14.279 8.099 1.00 82.62 135 GLY A N 1
ATOM 1056 C CA . GLY A 1 135 ? -4.676 15.164 8.589 1.00 82.62 135 GLY A CA 1
ATOM 1057 C C . GLY A 1 135 ? -5.769 15.477 7.563 1.00 82.62 135 GLY A C 1
ATOM 1058 O O . GLY A 1 135 ? -6.771 16.077 7.935 1.00 82.62 135 GLY A O 1
ATOM 1059 N N . ILE A 1 136 ? -5.622 15.030 6.313 1.00 88.94 136 ILE A N 1
ATOM 1060 C CA . ILE A 1 136 ? -6.680 15.113 5.301 1.00 88.94 136 ILE A CA 1
ATOM 1061 C C . ILE A 1 136 ? -7.687 13.989 5.531 1.00 88.94 136 ILE A C 1
ATOM 1063 O O . ILE A 1 136 ? -7.306 12.854 5.845 1.00 88.94 136 ILE A O 1
ATOM 1067 N N . ALA A 1 137 ? -8.971 14.317 5.392 1.00 88.62 137 ALA A N 1
ATOM 1068 C CA . ALA A 1 137 ? -10.052 13.372 5.609 1.00 88.62 137 ALA A CA 1
ATOM 1069 C C . ALA A 1 137 ? -9.991 12.194 4.610 1.00 88.62 137 ALA A C 1
ATOM 1071 O O . ALA A 1 137 ? -9.619 12.385 3.451 1.00 88.62 137 ALA A O 1
ATOM 1072 N N . PRO A 1 138 ? -10.375 10.975 5.029 1.00 83.06 138 PRO A N 1
ATOM 1073 C CA . PRO A 1 138 ? -10.491 9.839 4.121 1.00 83.06 138 PRO A CA 1
ATOM 1074 C C . PRO A 1 138 ? -11.465 10.109 2.975 1.00 83.06 138 PRO A C 1
ATOM 1076 O O . PRO A 1 138 ? -12.612 10.476 3.215 1.00 83.06 138 PRO A O 1
ATOM 1079 N N . GLY A 1 139 ? -11.007 9.911 1.739 1.00 87.50 139 GLY A N 1
ATOM 1080 C CA . GLY A 1 139 ? -11.782 10.147 0.521 1.00 87.50 139 GLY A CA 1
ATOM 1081 C C . GLY A 1 139 ? -11.824 11.605 0.047 1.00 87.50 139 GLY A C 1
ATOM 1082 O O . GLY A 1 139 ? -12.479 11.876 -0.957 1.00 87.50 139 GLY A O 1
ATOM 1083 N N . ASP A 1 140 ? -11.133 12.541 0.709 1.00 93.38 140 ASP A N 1
ATOM 1084 C CA . ASP A 1 140 ? -11.016 13.929 0.240 1.00 93.38 140 ASP A CA 1
ATOM 1085 C C . ASP A 1 140 ? -9.996 14.031 -0.907 1.00 93.38 140 ASP A C 1
ATOM 1087 O O . ASP A 1 140 ? -8.836 14.411 -0.730 1.00 93.38 140 ASP A O 1
ATOM 1091 N N . VAL A 1 141 ? -10.447 13.648 -2.104 1.00 92.38 141 VAL A N 1
ATOM 1092 C CA . VAL A 1 141 ? -9.631 13.629 -3.327 1.00 92.38 141 VAL A CA 1
ATOM 1093 C C . VAL A 1 141 ? -9.106 15.024 -3.677 1.00 92.38 141 VAL A C 1
ATOM 1095 O O . VAL A 1 141 ? -7.963 15.153 -4.113 1.00 92.38 141 VAL A O 1
ATOM 1098 N N . GLU A 1 142 ? -9.894 16.078 -3.448 1.00 95.44 142 GLU A N 1
ATOM 1099 C CA . GLU A 1 142 ? -9.428 17.454 -3.650 1.00 95.44 142 GLU A CA 1
ATOM 1100 C C . GLU A 1 142 ? -8.319 17.827 -2.664 1.00 95.44 142 GLU A C 1
ATOM 1102 O O . GLU A 1 142 ? -7.342 18.477 -3.045 1.00 95.44 142 GLU A O 1
ATOM 1107 N N . GLY A 1 143 ? -8.451 17.411 -1.404 1.00 95.94 143 GLY A N 1
ATOM 1108 C CA . GLY A 1 143 ? -7.411 17.549 -0.393 1.00 95.94 143 GLY A CA 1
ATOM 1109 C C . GLY A 1 143 ? -6.126 16.831 -0.802 1.00 95.94 143 GLY A C 1
ATOM 1110 O O . GLY A 1 143 ? -5.043 17.422 -0.736 1.00 95.94 143 GLY A O 1
ATOM 1111 N N . TYR A 1 144 ? -6.225 15.591 -1.289 1.00 95.56 144 TYR A N 1
ATOM 1112 C CA . TYR A 1 144 ? -5.064 14.847 -1.788 1.00 95.56 144 TYR A CA 1
ATOM 1113 C C . TYR A 1 144 ? -4.392 15.551 -2.966 1.00 95.56 144 TYR A C 1
ATOM 1115 O O . TYR A 1 144 ? -3.166 15.683 -2.980 1.00 95.56 144 TYR A O 1
ATOM 1123 N N . GLU A 1 145 ? -5.180 16.047 -3.922 1.00 96.50 145 GLU A N 1
ATOM 1124 C CA . GLU A 1 145 ? -4.670 16.782 -5.079 1.00 96.50 145 GLU A CA 1
ATOM 1125 C C . GLU A 1 145 ? -3.927 18.051 -4.644 1.00 96.50 145 GLU A C 1
ATOM 1127 O O . GLU A 1 145 ? -2.799 18.281 -5.083 1.00 96.50 145 GLU A O 1
ATOM 1132 N N . LYS A 1 146 ? -4.499 18.831 -3.719 1.00 96.38 146 LYS A N 1
ATOM 1133 C CA . LYS A 1 146 ? -3.867 20.047 -3.180 1.00 96.38 146 LYS A CA 1
ATOM 1134 C C . LYS A 1 146 ? -2.563 19.754 -2.432 1.00 96.38 146 LYS A C 1
ATOM 1136 O O . LYS A 1 146 ? -1.629 20.545 -2.517 1.00 96.38 146 LYS A O 1
ATOM 1141 N N . ALA A 1 147 ? -2.487 18.644 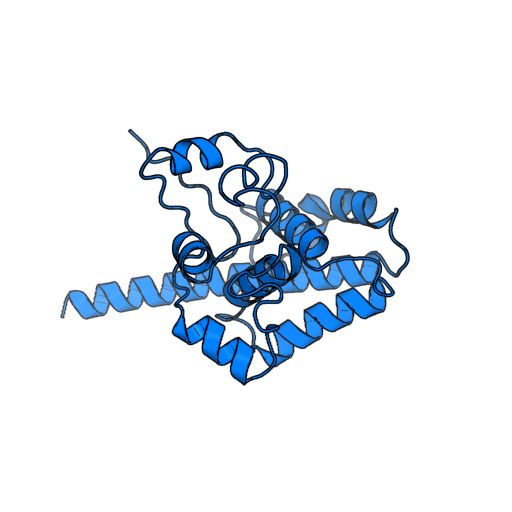-1.698 1.00 92.62 147 ALA A N 1
ATOM 1142 C CA . ALA A 1 147 ? -1.335 18.340 -0.846 1.00 92.62 147 ALA A CA 1
ATOM 1143 C C . ALA A 1 147 ? -0.206 17.576 -1.556 1.00 92.62 147 ALA A C 1
ATOM 1145 O O . ALA A 1 147 ? 0.971 17.803 -1.265 1.00 92.62 147 ALA A O 1
ATOM 1146 N N . ALA A 1 148 ? -0.544 16.659 -2.465 1.00 91.31 148 ALA A N 1
ATOM 1147 C CA . ALA A 1 148 ? 0.408 15.740 -3.092 1.00 91.31 148 ALA A CA 1
ATOM 1148 C C . ALA A 1 148 ? 0.396 15.773 -4.630 1.00 91.31 148 ALA A C 1
ATOM 1150 O O . ALA A 1 148 ? 1.351 15.293 -5.243 1.00 91.31 148 ALA A O 1
ATOM 1151 N N . GLY A 1 149 ? -0.630 16.350 -5.266 1.00 94.12 149 GLY A N 1
ATOM 1152 C CA . GLY A 1 149 ? -0.831 16.279 -6.716 1.00 94.12 149 GLY A CA 1
ATOM 1153 C C . GLY A 1 149 ? 0.317 16.870 -7.535 1.00 94.12 149 GLY A C 1
ATOM 1154 O O . GLY A 1 149 ? 0.786 16.230 -8.477 1.00 94.12 149 GLY A O 1
ATOM 1155 N N . GLU A 1 150 ? 0.829 18.045 -7.153 1.00 92.81 150 GLU A N 1
ATOM 1156 C CA . GLU A 1 150 ? 1.932 18.700 -7.873 1.00 92.81 150 GLU A CA 1
ATOM 1157 C C . GLU A 1 150 ? 3.235 17.884 -7.812 1.00 92.81 150 GLU A C 1
ATOM 1159 O O . GLU A 1 150 ? 3.934 17.747 -8.817 1.00 92.81 150 GLU A O 1
ATOM 1164 N N . GLU A 1 151 ? 3.569 17.314 -6.651 1.00 90.56 151 GLU A N 1
ATOM 1165 C CA . GLU A 1 151 ? 4.783 16.506 -6.498 1.00 90.56 151 GLU A CA 1
ATOM 1166 C C . GLU A 1 151 ? 4.676 15.178 -7.242 1.00 90.56 151 GLU A C 1
ATOM 1168 O O . GLU A 1 151 ? 5.608 14.803 -7.952 1.00 90.56 151 GLU A O 1
ATOM 1173 N N . LEU A 1 152 ? 3.527 14.504 -7.149 1.00 93.31 152 LEU A N 1
ATOM 1174 C CA . LEU A 1 152 ? 3.270 13.288 -7.916 1.00 93.31 152 LEU A CA 1
ATOM 1175 C C . LEU A 1 152 ? 3.376 13.563 -9.419 1.00 93.31 152 LEU A C 1
ATOM 1177 O O . LEU A 1 152 ? 4.049 12.819 -10.129 1.00 93.31 152 LEU A O 1
ATOM 1181 N N . ALA A 1 153 ? 2.797 14.666 -9.901 1.00 92.00 153 ALA A N 1
ATOM 1182 C CA . ALA A 1 153 ? 2.901 15.061 -11.302 1.00 92.00 153 ALA A CA 1
ATOM 1183 C C . ALA A 1 153 ? 4.355 15.332 -11.722 1.00 92.00 153 ALA A C 1
ATOM 1185 O O . ALA A 1 153 ? 4.773 14.888 -12.790 1.00 92.00 153 ALA A O 1
ATOM 1186 N N . LYS A 1 154 ? 5.150 16.016 -10.886 1.00 91.62 154 LYS A N 1
ATOM 1187 C CA . LYS A 1 154 ? 6.579 16.264 -11.152 1.00 91.62 154 LYS A CA 1
ATOM 1188 C C . LYS A 1 154 ? 7.381 14.965 -11.226 1.00 91.62 154 LYS A C 1
ATOM 1190 O O . LYS A 1 154 ? 8.134 14.789 -12.182 1.00 91.62 154 LYS A O 1
ATOM 1195 N N . SER A 1 155 ? 7.193 14.061 -10.268 1.00 89.19 155 SER A N 1
ATOM 1196 C CA . SER A 1 155 ? 7.902 12.777 -10.216 1.00 89.19 155 SER A CA 1
ATOM 1197 C C . SER A 1 155 ? 7.518 11.852 -11.373 1.00 89.19 155 SER A C 1
ATOM 1199 O O . SER A 1 155 ? 8.374 11.169 -11.930 1.00 89.19 155 SER A O 1
ATOM 1201 N N . LEU A 1 156 ? 6.249 11.868 -11.790 1.00 89.69 156 LEU A N 1
ATOM 1202 C CA . LEU A 1 156 ? 5.756 11.058 -12.906 1.00 89.69 156 LEU A CA 1
ATOM 1203 C C . LEU A 1 156 ? 6.067 11.662 -14.284 1.00 89.69 156 LEU A C 1
ATOM 1205 O O . LEU A 1 156 ? 6.071 10.932 -15.267 1.00 89.69 156 LEU A O 1
ATOM 1209 N N . LYS A 1 157 ? 6.383 12.962 -14.387 1.00 83.94 157 LYS A N 1
ATOM 1210 C CA . LYS A 1 157 ? 6.670 13.634 -15.672 1.00 83.94 157 LYS A CA 1
ATOM 1211 C C . LYS A 1 157 ? 7.857 13.030 -16.430 1.00 83.94 157 LYS A C 1
ATOM 1213 O O . LYS A 1 157 ? 7.920 13.137 -17.649 1.00 83.94 157 LYS A O 1
ATOM 1218 N N . GLN A 1 158 ? 8.807 12.435 -15.711 1.00 74.25 158 GLN A N 1
ATOM 1219 C CA . GLN A 1 158 ? 9.987 11.786 -16.296 1.00 74.25 158 GLN A CA 1
ATOM 1220 C C . GLN A 1 158 ? 9.737 10.321 -16.686 1.00 74.25 158 GLN A C 1
ATOM 1222 O O . GLN A 1 158 ? 10.639 9.668 -17.207 1.00 74.25 158 GLN A O 1
ATOM 1227 N N . LYS A 1 159 ? 8.542 9.790 -16.413 1.00 75.44 159 LYS A N 1
ATOM 1228 C CA . LYS A 1 159 ? 8.161 8.411 -16.711 1.00 75.44 159 LYS A CA 1
ATOM 1229 C C . LYS A 1 159 ? 7.350 8.360 -17.998 1.00 75.44 159 LYS A C 1
ATOM 1231 O O . LYS A 1 159 ? 6.591 9.276 -18.310 1.00 75.44 159 LYS A O 1
ATOM 1236 N N . GLU A 1 160 ? 7.506 7.276 -18.748 1.00 77.06 160 GLU A N 1
ATOM 1237 C CA . GLU A 1 160 ? 6.620 7.014 -19.876 1.00 77.06 160 GLU A CA 1
ATOM 1238 C C . GLU A 1 160 ? 5.259 6.571 -19.340 1.00 77.06 160 GLU A C 1
ATOM 1240 O O . GLU A 1 160 ? 5.197 5.726 -18.449 1.00 77.06 160 GLU A O 1
ATOM 1245 N N . GLY A 1 161 ? 4.164 7.117 -19.877 1.00 85.25 161 GLY A N 1
ATOM 1246 C CA . GLY A 1 161 ? 2.827 6.683 -19.480 1.00 85.25 161 GLY A CA 1
ATOM 1247 C C . GLY A 1 161 ? 1.821 7.792 -19.200 1.00 85.25 161 GLY A C 1
ATOM 1248 O O . GLY A 1 161 ? 2.079 8.972 -19.433 1.00 85.25 161 GLY A O 1
ATOM 1249 N N . ASP A 1 162 ? 0.660 7.387 -18.688 1.00 91.69 162 ASP A N 1
ATOM 1250 C CA . ASP A 1 162 ? -0.397 8.293 -18.240 1.00 91.69 162 ASP A CA 1
ATOM 1251 C C . ASP A 1 162 ? -0.228 8.608 -16.746 1.00 91.69 162 ASP A C 1
ATOM 1253 O O . ASP A 1 162 ? -0.740 7.918 -15.860 1.00 91.69 162 ASP A O 1
ATOM 1257 N N . ALA A 1 163 ? 0.508 9.686 -16.468 1.00 91.88 163 ALA A N 1
ATOM 1258 C CA . ALA A 1 163 ? 0.743 10.170 -15.111 1.00 91.88 163 ALA A CA 1
ATOM 1259 C C . ALA A 1 163 ? -0.555 10.508 -14.354 1.00 91.88 163 ALA A C 1
ATOM 1261 O O . ALA A 1 163 ? -0.601 10.372 -13.130 1.00 91.88 163 ALA A O 1
ATOM 1262 N N . SER A 1 164 ? -1.611 10.931 -15.059 1.00 93.19 164 SER A N 1
ATOM 1263 C CA . SER A 1 164 ? -2.899 11.253 -14.439 1.00 93.19 164 SER A CA 1
ATOM 1264 C C . SER A 1 164 ? -3.559 9.989 -13.895 1.00 93.19 164 SER A C 1
ATOM 1266 O O . SER A 1 164 ? -3.987 9.960 -12.741 1.00 93.19 164 SER A O 1
ATOM 1268 N N . LYS A 1 165 ? -3.549 8.909 -14.685 1.00 95.31 165 LYS A N 1
ATOM 1269 C CA . LYS A 1 165 ? -4.092 7.607 -14.277 1.00 95.31 165 LYS A CA 1
ATOM 1270 C C . LYS A 1 165 ? -3.301 6.969 -13.140 1.00 95.31 165 LYS A C 1
ATOM 1272 O O . LYS A 1 165 ? -3.897 6.443 -12.204 1.00 95.31 165 LYS A O 1
ATOM 1277 N N . ILE A 1 166 ? -1.971 7.065 -13.161 1.00 95.81 166 ILE A N 1
ATOM 1278 C CA . ILE A 1 166 ? -1.138 6.573 -12.050 1.00 95.81 166 ILE A CA 1
ATOM 1279 C C . ILE A 1 166 ? -1.445 7.352 -10.762 1.00 95.81 166 ILE A C 1
ATOM 1281 O O . ILE A 1 166 ? -1.599 6.752 -9.698 1.00 95.81 166 ILE A O 1
ATOM 1285 N N . LYS A 1 167 ? -1.589 8.680 -10.849 1.00 95.62 167 LYS A N 1
ATOM 1286 C CA . LYS A 1 167 ? -1.977 9.524 -9.711 1.00 95.62 167 LYS A CA 1
ATOM 1287 C C . LYS A 1 167 ? -3.356 9.145 -9.159 1.00 95.62 167 LYS A C 1
ATOM 1289 O O . LYS A 1 167 ? -3.510 9.041 -7.945 1.00 95.62 167 LYS A O 1
ATOM 1294 N N . GLU A 1 168 ? -4.327 8.888 -10.034 1.00 95.88 168 GLU A N 1
ATOM 1295 C CA . GLU A 1 168 ? -5.663 8.407 -9.658 1.00 95.88 168 GLU A CA 1
ATOM 1296 C C . GLU A 1 168 ? -5.577 7.102 -8.848 1.00 95.88 168 GLU A C 1
ATOM 1298 O O . GLU A 1 168 ? -6.157 7.010 -7.764 1.00 95.88 168 GLU A O 1
ATOM 1303 N N . VAL A 1 169 ? -4.767 6.132 -9.293 1.00 97.19 169 VAL A N 1
ATOM 1304 C CA . VAL A 1 169 ? -4.532 4.888 -8.539 1.00 97.19 169 VAL A CA 1
ATOM 1305 C C . VAL A 1 169 ? -3.890 5.161 -7.176 1.00 97.19 169 VAL A C 1
ATOM 1307 O O . VAL A 1 169 ? -4.328 4.595 -6.174 1.00 97.19 169 VAL A O 1
ATOM 1310 N N . ILE A 1 170 ? -2.907 6.063 -7.092 1.00 96.31 170 ILE A N 1
ATOM 1311 C CA . ILE A 1 170 ? -2.296 6.442 -5.808 1.00 96.31 170 ILE A CA 1
ATOM 1312 C C . ILE A 1 170 ? -3.349 7.027 -4.855 1.00 96.31 170 ILE A C 1
ATOM 1314 O O . ILE A 1 170 ? -3.349 6.688 -3.674 1.00 96.31 170 ILE A O 1
ATOM 1318 N N . PHE A 1 171 ? -4.290 7.843 -5.335 1.00 96.69 171 PHE A N 1
ATOM 1319 C CA . PHE A 1 171 ? -5.366 8.391 -4.498 1.00 96.69 171 PHE A CA 1
ATOM 1320 C C . PHE A 1 171 ? -6.372 7.330 -4.036 1.00 96.69 171 PHE A C 1
ATOM 1322 O O . PHE A 1 171 ? -6.840 7.380 -2.892 1.00 96.69 171 PHE A O 1
ATOM 1329 N N . ILE A 1 172 ? -6.648 6.321 -4.866 1.00 96.62 172 ILE A N 1
ATOM 1330 C CA . ILE A 1 172 ? -7.415 5.138 -4.447 1.00 96.62 172 ILE A CA 1
ATOM 1331 C C . ILE A 1 172 ? -6.668 4.406 -3.323 1.00 96.62 172 ILE A C 1
ATOM 1333 O O . ILE A 1 172 ? -7.257 4.108 -2.281 1.00 96.62 172 ILE A O 1
ATOM 1337 N N . MET A 1 173 ? -5.358 4.185 -3.478 1.00 95.69 173 MET A N 1
ATOM 1338 C CA . MET A 1 173 ? -4.520 3.557 -2.450 1.00 95.69 173 MET A CA 1
ATOM 1339 C C . MET A 1 173 ? -4.486 4.376 -1.149 1.00 95.69 173 MET A C 1
ATOM 1341 O O . MET A 1 173 ? -4.556 3.792 -0.069 1.00 95.69 173 MET A O 1
ATOM 1345 N N . LEU A 1 174 ? -4.427 5.713 -1.219 1.00 92.31 174 LEU A N 1
ATOM 1346 C CA . LEU A 1 174 ? -4.505 6.599 -0.046 1.00 92.31 174 LEU A CA 1
ATOM 1347 C C . LEU A 1 174 ? -5.821 6.420 0.709 1.00 92.31 174 LEU A C 1
ATOM 1349 O O . LEU A 1 174 ? -5.814 6.222 1.926 1.00 92.31 174 LEU A O 1
ATOM 1353 N N . THR A 1 175 ? -6.934 6.441 -0.023 1.00 94.75 175 THR A N 1
ATOM 1354 C CA . THR A 1 175 ? -8.276 6.263 0.542 1.00 94.75 175 THR A CA 1
ATOM 1355 C C . THR A 1 175 ? -8.388 4.906 1.235 1.00 94.75 175 THR A C 1
ATOM 1357 O O . THR A 1 175 ? -8.785 4.818 2.398 1.00 94.75 175 THR A O 1
ATOM 1360 N N . ALA A 1 176 ? -7.963 3.839 0.556 1.00 92.62 176 ALA A N 1
ATOM 1361 C CA . ALA A 1 176 ? -7.958 2.479 1.083 1.00 92.62 176 ALA A CA 1
ATOM 1362 C C . ALA A 1 176 ? -7.059 2.320 2.320 1.00 92.62 176 ALA A C 1
ATOM 1364 O O . ALA A 1 176 ? -7.425 1.649 3.292 1.00 92.62 176 ALA A O 1
ATOM 1365 N N . TYR A 1 177 ? -5.892 2.959 2.317 1.00 90.69 177 TYR A N 1
ATOM 1366 C CA . TYR A 1 177 ? -4.993 2.955 3.462 1.00 90.69 177 TYR A CA 1
ATOM 1367 C C . TYR A 1 177 ? -5.609 3.658 4.674 1.00 90.69 177 TYR A C 1
ATOM 1369 O O . TYR A 1 177 ? -5.611 3.106 5.777 1.00 90.69 177 TYR A O 1
ATOM 1377 N N . GLN A 1 178 ? -6.193 4.840 4.486 1.00 87.00 178 GLN A N 1
ATOM 1378 C CA . GLN A 1 178 ? -6.859 5.551 5.575 1.00 87.00 178 GLN A CA 1
ATOM 1379 C C . GLN A 1 178 ? -8.066 4.768 6.116 1.00 87.00 178 GLN A C 1
ATOM 1381 O O . GLN A 1 178 ? -8.232 4.670 7.334 1.00 87.00 178 GLN A O 1
ATOM 1386 N N . SER A 1 179 ? -8.841 4.108 5.251 1.00 89.44 179 SER A N 1
ATOM 1387 C CA . SER A 1 179 ? -9.885 3.160 5.665 1.00 89.44 179 SER A CA 1
ATOM 1388 C C . SER A 1 179 ? -9.322 1.985 6.473 1.00 89.44 179 SER A C 1
ATOM 1390 O O . SER A 1 179 ? -9.915 1.585 7.476 1.00 89.44 179 SER A O 1
ATOM 1392 N N . SER A 1 180 ? -8.150 1.463 6.098 1.00 87.31 180 SER A N 1
ATOM 1393 C CA . SER A 1 180 ? -7.474 0.382 6.830 1.00 87.31 180 SER A CA 1
ATOM 1394 C C . SER A 1 180 ? -7.054 0.819 8.239 1.00 87.31 180 SER A C 1
ATOM 1396 O O . SER A 1 180 ? -7.203 0.042 9.187 1.00 87.31 180 SER A O 1
ATOM 1398 N N . LEU A 1 181 ? -6.601 2.068 8.405 1.00 83.31 181 LEU A N 1
ATOM 1399 C CA . LEU A 1 181 ? -6.311 2.659 9.717 1.00 83.31 181 LEU A CA 1
ATOM 1400 C C . LEU A 1 181 ? -7.573 2.824 10.569 1.00 83.31 181 LEU A C 1
ATOM 1402 O O . LEU A 1 181 ? -7.568 2.474 11.750 1.00 83.31 181 LEU A O 1
ATOM 1406 N N . LEU A 1 182 ? -8.664 3.326 9.981 1.00 87.38 182 LEU A N 1
ATOM 1407 C CA . LEU A 1 182 ? -9.946 3.453 10.679 1.00 87.38 182 LEU A CA 1
ATOM 1408 C C . LEU A 1 182 ? -10.478 2.086 11.123 1.00 87.38 182 LEU A C 1
ATOM 1410 O O . LEU A 1 182 ? -10.911 1.933 12.267 1.00 87.38 182 LEU A O 1
ATOM 1414 N N . LYS A 1 183 ? -10.383 1.073 10.255 1.00 87.38 183 LYS A N 1
ATOM 1415 C CA . LYS A 1 183 ? -10.771 -0.305 10.571 1.00 87.38 183 LYS A CA 1
ATOM 1416 C C . LYS A 1 183 ? -9.937 -0.876 11.715 1.00 87.38 183 LYS A C 1
ATOM 1418 O O . LYS A 1 183 ? -10.505 -1.408 12.666 1.00 87.38 183 LYS A O 1
ATOM 1423 N N . GLN A 1 184 ? -8.614 -0.705 11.672 1.00 83.88 184 GLN A N 1
ATOM 1424 C CA . GLN A 1 184 ? -7.734 -1.101 12.773 1.00 83.88 184 GLN A CA 1
ATOM 1425 C C . GLN A 1 184 ? -8.136 -0.411 14.081 1.00 83.88 184 GLN A C 1
ATOM 1427 O O . GLN A 1 184 ? -8.230 -1.067 15.118 1.00 83.88 184 GLN A O 1
ATOM 1432 N N . LYS A 1 185 ? -8.427 0.893 14.039 1.00 85.69 185 LYS A N 1
ATOM 1433 C CA . LYS A 1 185 ? -8.840 1.636 15.229 1.00 85.69 185 LYS A CA 1
ATOM 1434 C C . LYS A 1 185 ? -10.144 1.102 15.820 1.00 85.69 185 LYS A C 1
ATOM 1436 O O . LYS A 1 185 ? -10.251 0.980 17.039 1.00 85.69 185 LYS A O 1
ATOM 1441 N N . ALA A 1 186 ? -11.117 0.773 14.975 1.00 91.94 186 ALA A N 1
ATOM 1442 C CA . ALA A 1 186 ? -12.368 0.161 15.408 1.00 91.94 186 ALA A CA 1
ATOM 1443 C C . ALA A 1 186 ? -12.130 -1.211 16.062 1.00 91.94 186 ALA A C 1
ATOM 1445 O O . ALA A 1 186 ? -12.648 -1.467 17.149 1.00 91.94 186 ALA A O 1
ATOM 1446 N N . ASP A 1 187 ? -11.299 -2.060 15.451 1.00 88.75 187 ASP A N 1
ATOM 1447 C CA . ASP A 1 187 ? -10.959 -3.381 15.992 1.00 88.75 187 ASP A CA 1
ATOM 1448 C C . ASP A 1 187 ? -10.260 -3.268 17.365 1.00 88.75 187 ASP A C 1
ATOM 1450 O O . ASP A 1 187 ? -10.583 -4.018 18.288 1.00 88.75 187 ASP A O 1
ATOM 1454 N N . GLU A 1 188 ? -9.364 -2.290 17.545 1.00 88.56 188 GLU A N 1
ATOM 1455 C CA . GLU A 1 188 ? -8.723 -1.992 18.836 1.00 88.56 188 GLU A CA 1
ATOM 1456 C C . GLU A 1 188 ? -9.733 -1.572 19.913 1.00 88.56 188 GLU A C 1
ATOM 1458 O O . GLU A 1 188 ? -9.627 -2.000 21.065 1.00 88.56 188 GLU A O 1
ATOM 1463 N N . LEU A 1 189 ? -10.708 -0.725 19.566 1.00 92.88 189 LEU A N 1
ATOM 1464 C CA . LEU A 1 189 ? -11.752 -0.285 20.499 1.00 92.88 189 LEU A CA 1
ATOM 1465 C C . LEU A 1 189 ? -12.650 -1.454 20.921 1.00 92.88 189 LEU A C 1
ATOM 1467 O O . LEU A 1 189 ? -12.934 -1.609 22.109 1.00 92.88 189 LEU A O 1
ATOM 1471 N N . ILE A 1 190 ? -13.034 -2.316 19.976 1.00 94.75 190 ILE A N 1
ATOM 1472 C CA . ILE A 1 190 ? -13.812 -3.531 20.255 1.00 94.75 190 ILE A CA 1
ATOM 1473 C C . ILE A 1 190 ? -13.024 -4.483 21.158 1.00 94.75 190 ILE A C 1
ATOM 1475 O O . ILE A 1 190 ? -13.580 -5.028 22.112 1.00 94.75 190 ILE A O 1
ATOM 1479 N N . PHE A 1 191 ? -11.733 -4.684 20.883 1.00 93.31 191 PHE A N 1
ATOM 1480 C CA . PHE A 1 191 ? -10.877 -5.540 21.702 1.00 93.31 191 PHE A CA 1
ATOM 1481 C C . PHE A 1 191 ? -10.803 -5.047 23.152 1.00 93.31 191 PHE A C 1
ATOM 1483 O O . PHE A 1 191 ? -10.942 -5.845 24.076 1.00 93.31 191 PHE A O 1
ATOM 1490 N N . LYS A 1 192 ? -10.665 -3.730 23.360 1.00 93.38 192 LYS A N 1
ATOM 1491 C CA . LYS A 1 192 ? -10.669 -3.131 24.703 1.00 93.38 192 LYS A CA 1
ATOM 1492 C C . LYS A 1 192 ? -11.973 -3.386 25.453 1.00 93.38 192 LYS A C 1
ATOM 1494 O O . LYS A 1 192 ? -11.913 -3.759 26.616 1.00 93.38 192 LYS A O 1
ATOM 1499 N N . LEU A 1 193 ? -13.121 -3.234 24.789 1.00 95.19 193 LEU A N 1
ATOM 1500 C CA . LEU A 1 193 ? -14.427 -3.509 25.400 1.00 95.19 193 LEU A CA 1
ATOM 1501 C C . LEU A 1 193 ? -14.581 -4.982 25.798 1.00 95.19 193 LEU A C 1
ATOM 1503 O O . LEU A 1 193 ? -15.100 -5.277 26.871 1.00 95.19 193 LEU A O 1
ATOM 1507 N N . LYS A 1 194 ? -14.100 -5.910 24.964 1.00 92.81 194 LYS A N 1
ATOM 1508 C CA . LYS A 1 194 ? -14.130 -7.348 25.271 1.00 92.81 194 LYS A CA 1
ATOM 1509 C C . LYS A 1 194 ? -13.229 -7.738 26.441 1.00 92.81 194 LYS A C 1
ATOM 1511 O O . LYS A 1 194 ? -13.524 -8.721 27.096 1.00 92.81 194 LYS A O 1
ATOM 1516 N N . ALA A 1 195 ? -12.145 -7.004 26.688 1.00 89.38 195 ALA A N 1
ATOM 1517 C CA . ALA A 1 195 ? -11.229 -7.279 27.795 1.00 89.38 195 ALA A CA 1
ATOM 1518 C C . ALA A 1 195 ? -11.739 -6.771 29.159 1.00 89.38 195 ALA A C 1
ATOM 1520 O O . ALA A 1 195 ? -11.158 -7.104 30.188 1.00 89.38 195 ALA A O 1
ATOM 1521 N N . THR A 1 196 ? -12.782 -5.936 29.168 1.00 84.69 196 THR A N 1
ATOM 1522 C CA . THR A 1 196 ? -13.434 -5.413 30.383 1.00 84.69 196 THR A CA 1
ATOM 1523 C C . THR A 1 196 ? -14.633 -6.236 30.863 1.00 84.69 196 THR A C 1
ATOM 1525 O O . THR A 1 196 ? -15.189 -5.910 31.910 1.00 84.69 196 THR A O 1
ATOM 1528 N N . VAL A 1 197 ? -15.039 -7.261 30.110 1.00 65.62 197 VAL A N 1
ATOM 1529 C CA . VAL A 1 197 ? -16.123 -8.205 30.441 1.00 65.62 197 VAL A CA 1
ATOM 1530 C C . VAL A 1 197 ? -15.507 -9.549 30.797 1.00 65.62 197 VAL A C 1
ATOM 1532 O O . VAL A 1 197 ? -15.998 -10.171 31.761 1.00 65.62 197 VAL A O 1
#